Protein AF-A0A934FSQ9-F1 (afdb_monomer_lite)

pLDDT: mean 83.46, std 12.95, range [32.25, 96.56]

Secondary structure (DSSP, 8-state):
-HHHHHHHHHHHH--HHHHHHHHTT--HHHHSS-S-HHHHHHHHHHHHHHHHHSSSS-------PPPPTT-EEEEHHHHHH-SEEEEE-SS-EEEEETTTEEEEEETTTTEEETT-EEEEEEEB-S-SS---B-TTPPPEEE-GGGSEEEEEEE-SS-EEEEEEEEESSSTTSEEEEEEEEE-TT-SSEEEEEEEE---SSEEEEEEEES--SGGGEEESS-TT-EEEEETTEEEEEEEEEEE--EEEETTEEEE-GGGG--SEEEEEEEESSS-S----

Radius of gyration: 19.84 Å; chains: 1; bounding box: 52×47×48 Å

Foldseek 3Di:
DLLLLLLLLCLPFNDPVLVVLVVVQPDCVLVLQQDAPVSVVVSSVSSVVSNVNGDDDRPPPPPPPDADDVWDKDFDPRLVPDQWDWWAALFKIWIAGLVFAIFIDGPVQPGTDTLQKKKWKFFAPDAPNDGDGDPPDDIDIFTLSPFQWGMWTGDPFKTKTKTWDFGDPDPPGWGKIWMWMHGHPANWIKIKIKTAQPDARMWMKMKGWRRPDLQQKEWSSAAPFDFDDDPPTTITMGIQDGHYQWRDNDPDIDGRNVSRRRGITMIMMTRGDGYSDDDD

Sequence (280 aa):
LLLWRTQRALASRGTPTAIARFATIDAPELLAGTVQDGVARGVMVALEETLSLCSGAEERPAEELPLDDGAERFVDRELRRKKDILVASGGARVRWSRKGGVQFVDRDFDVNEEDCIRFEDRSDRGDLDGFSADPDERPRWFSPAFLRPVLLAHGPTQHRLELAGRLGRRADGYPCRITLIGRPDESFVRMVVRVHNTRDDHRLRIRFLGCRRADAIDSDGTPGFVAVSNDARHFVAATLVRACGRLRAGDATVAVPAAQCRLELRHEFRLGGRPWRDPT

Structure (mmCIF, N/CA/C/O backbone):
data_AF-A0A934FSQ9-F1
#
_entry.id   AF-A0A934FSQ9-F1
#
loop_
_atom_site.group_PDB
_atom_site.id
_atom_site.type_symbol
_atom_site.label_atom_id
_atom_site.label_alt_id
_atom_site.label_comp_id
_atom_site.label_asym_id
_atom_site.label_entity_id
_atom_site.label_seq_id
_atom_site.pdbx_PDB_ins_code
_atom_site.Cartn_x
_atom_site.Cartn_y
_atom_site.Cartn_z
_atom_site.occupancy
_atom_site.B_iso_or_equiv
_atom_site.auth_seq_id
_atom_site.auth_comp_id
_atom_site.auth_asym_id
_atom_site.auth_atom_id
_atom_site.pdbx_PDB_model_num
ATOM 1 N N . LEU A 1 1 ? 2.507 -6.482 -14.771 1.00 58.59 1 LEU A N 1
ATOM 2 C CA . LEU A 1 1 ? 1.087 -6.072 -14.603 1.00 58.59 1 LEU A CA 1
ATOM 3 C C . LEU A 1 1 ? 0.106 -7.197 -14.941 1.00 58.59 1 LEU A C 1
ATOM 5 O O . LEU A 1 1 ? -0.738 -7.502 -14.114 1.00 58.59 1 LEU A O 1
ATOM 9 N N . LEU A 1 2 ? 0.201 -7.817 -16.121 1.00 72.56 2 LEU A N 1
ATOM 10 C CA . LEU A 1 2 ? -0.712 -8.890 -16.538 1.00 72.56 2 LEU A CA 1
ATOM 11 C C . LEU A 1 2 ? -0.637 -10.142 -15.640 1.00 72.56 2 LEU A C 1
ATOM 13 O O . LEU A 1 2 ? -1.672 -10.634 -15.200 1.00 72.56 2 LEU A O 1
ATOM 17 N N . LEU A 1 3 ? 0.577 -10.584 -15.283 1.00 77.44 3 LEU A N 1
ATOM 18 C CA . LEU A 1 3 ? 0.792 -11.668 -14.312 1.00 77.44 3 LEU A CA 1
ATOM 19 C C . LEU A 1 3 ? 0.073 -11.393 -12.984 1.00 77.44 3 LEU A C 1
ATOM 21 O O . LEU A 1 3 ? -0.674 -12.231 -12.496 1.00 77.44 3 LEU A O 1
ATOM 25 N N . TRP A 1 4 ? 0.227 -10.175 -12.462 1.00 68.50 4 TRP A N 1
ATOM 26 C CA . TRP A 1 4 ? -0.456 -9.723 -11.250 1.00 68.50 4 TRP A CA 1
ATOM 27 C C . TRP A 1 4 ? -1.985 -9.792 -11.375 1.00 68.50 4 TRP A C 1
ATOM 29 O O . TRP A 1 4 ? -2.647 -10.363 -10.511 1.00 68.50 4 TRP A O 1
ATOM 39 N N . ARG A 1 5 ? -2.558 -9.265 -12.471 1.00 71.56 5 ARG A N 1
ATOM 40 C CA . ARG A 1 5 ? -4.010 -9.349 -12.722 1.00 71.56 5 ARG A CA 1
ATOM 41 C C . ARG A 1 5 ? -4.485 -10.800 -12.721 1.00 71.56 5 ARG A C 1
ATOM 43 O O . ARG A 1 5 ? -5.525 -11.101 -12.145 1.00 71.56 5 ARG A O 1
ATOM 50 N N . THR A 1 6 ? -3.706 -11.676 -13.346 1.00 79.00 6 THR A N 1
ATOM 51 C CA . THR A 1 6 ? -4.001 -13.107 -13.472 1.00 79.00 6 THR A CA 1
ATOM 52 C C . THR A 1 6 ? -3.988 -13.802 -12.118 1.00 79.00 6 THR A C 1
ATOM 54 O O . THR A 1 6 ? -4.971 -14.438 -11.755 1.00 79.00 6 THR A O 1
ATOM 57 N N . GLN A 1 7 ? -2.930 -13.614 -11.326 1.00 78.69 7 GLN A N 1
ATOM 58 C CA . GLN A 1 7 ? -2.823 -14.173 -9.976 1.00 78.69 7 GLN A CA 1
ATOM 59 C C . GLN A 1 7 ? -3.967 -13.704 -9.071 1.00 78.69 7 GLN A C 1
ATOM 61 O O . GLN A 1 7 ? -4.538 -14.505 -8.333 1.00 78.69 7 GLN A O 1
ATOM 66 N N . ARG A 1 8 ? -4.362 -12.429 -9.176 1.00 69.06 8 ARG A N 1
ATOM 67 C CA . ARG A 1 8 ? -5.514 -11.891 -8.448 1.00 69.06 8 ARG A CA 1
ATOM 68 C C . ARG A 1 8 ? -6.828 -12.549 -8.874 1.00 69.06 8 ARG A C 1
ATOM 70 O O . ARG A 1 8 ? -7.603 -12.954 -8.016 1.00 69.06 8 ARG A O 1
ATOM 77 N N . ALA A 1 9 ? -7.073 -12.672 -10.177 1.00 72.75 9 ALA A N 1
ATOM 78 C CA . ALA A 1 9 ? -8.281 -13.316 -10.687 1.00 72.75 9 ALA A CA 1
ATOM 79 C C . ALA A 1 9 ? -8.356 -14.800 -10.301 1.00 72.75 9 ALA A C 1
ATOM 81 O O . ALA A 1 9 ? -9.428 -15.285 -9.958 1.00 72.75 9 ALA A O 1
ATOM 82 N N . LEU A 1 10 ? -7.228 -15.511 -10.295 1.00 81.19 10 LEU A N 1
ATOM 83 C CA . LEU A 1 10 ? -7.171 -16.892 -9.821 1.00 81.19 10 LEU A CA 1
ATOM 84 C C . LEU A 1 10 ? -7.495 -16.996 -8.330 1.00 81.19 10 LEU A C 1
ATOM 86 O O . LEU A 1 10 ? -8.230 -17.893 -7.933 1.00 81.19 10 LEU A O 1
ATOM 90 N N . ALA A 1 11 ? -6.979 -16.072 -7.519 1.00 69.38 11 ALA A N 1
ATOM 91 C CA . ALA A 1 11 ? -7.213 -16.070 -6.081 1.00 69.38 11 ALA A CA 1
ATOM 92 C C . ALA A 1 11 ? -8.676 -15.778 -5.712 1.00 69.38 11 ALA A C 1
ATOM 94 O O . ALA A 1 11 ? -9.191 -16.400 -4.788 1.00 69.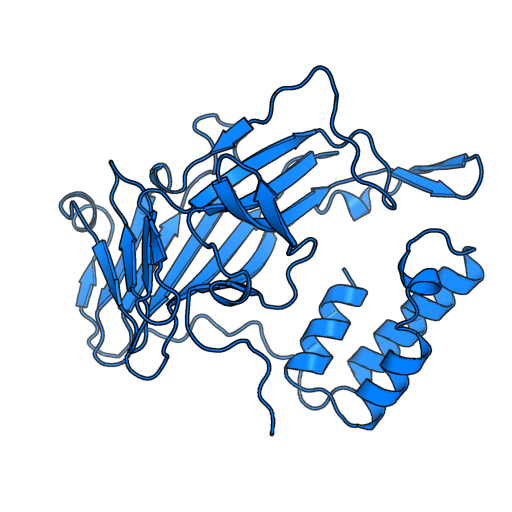38 11 ALA A O 1
ATOM 95 N N . SER A 1 12 ? -9.347 -14.850 -6.404 1.00 63.88 12 SER A N 1
ATOM 96 C CA . SER A 1 12 ? -10.729 -14.480 -6.060 1.00 63.88 12 SER A CA 1
ATOM 97 C C . SER A 1 12 ? -11.797 -15.290 -6.788 1.00 63.88 12 SER A C 1
ATOM 99 O O . SER A 1 12 ? -12.870 -15.530 -6.241 1.00 63.88 12 SER A O 1
ATOM 101 N N . ARG A 1 13 ? -11.525 -15.715 -8.024 1.00 82.12 13 ARG A N 1
ATOM 102 C CA . ARG A 1 13 ? -12.528 -16.282 -8.938 1.00 82.12 13 ARG A CA 1
ATOM 103 C C . ARG A 1 13 ? -11.971 -17.396 -9.834 1.00 82.12 13 ARG A C 1
ATOM 105 O O . ARG A 1 13 ? -12.548 -17.704 -10.884 1.00 82.12 13 ARG A O 1
ATOM 112 N N . GLY A 1 14 ? -10.848 -17.998 -9.442 1.00 83.81 14 GLY A N 1
ATOM 113 C CA . GLY A 1 14 ? -10.184 -19.060 -10.191 1.00 83.81 14 GLY A CA 1
ATOM 114 C C . GLY A 1 14 ? -11.081 -20.279 -10.381 1.00 83.81 14 GLY A C 1
ATOM 115 O O . GLY A 1 14 ? -11.636 -20.820 -9.430 1.00 83.81 14 GLY A O 1
ATOM 116 N N . THR A 1 15 ? -11.214 -20.722 -11.628 1.00 85.25 15 THR A N 1
ATOM 117 C CA . THR A 1 15 ? -11.838 -22.010 -11.954 1.00 85.25 15 THR A CA 1
ATOM 118 C C . THR A 1 15 ? -10.769 -23.101 -11.995 1.00 85.25 15 THR A C 1
ATOM 120 O O . THR A 1 15 ? -9.599 -22.789 -12.236 1.00 85.25 15 THR A O 1
ATOM 123 N N . PRO A 1 16 ? -11.132 -24.390 -11.849 1.00 88.88 16 PRO A N 1
ATOM 124 C CA . PRO A 1 16 ? -10.185 -25.489 -12.044 1.00 88.88 16 PRO A CA 1
ATOM 125 C C . PRO A 1 16 ? -9.445 -25.404 -13.388 1.00 88.88 16 PRO A C 1
ATOM 127 O O . PRO A 1 16 ? -8.243 -25.648 -13.455 1.00 88.88 16 PRO A O 1
ATOM 130 N N . THR A 1 17 ? -10.137 -24.977 -14.450 1.00 87.62 17 THR A N 1
ATOM 131 C CA . THR A 1 17 ? -9.557 -24.785 -15.786 1.00 87.62 17 THR A CA 1
ATOM 132 C C . THR A 1 17 ? -8.574 -23.615 -15.834 1.00 87.62 17 THR A C 1
ATOM 134 O O . THR A 1 17 ? -7.505 -23.752 -16.425 1.00 87.62 17 THR A O 1
ATOM 137 N N . ALA A 1 18 ? -8.886 -22.484 -15.193 1.00 87.88 18 ALA A N 1
ATOM 138 C CA . ALA A 1 18 ? -7.966 -21.351 -15.106 1.00 87.88 18 ALA A CA 1
ATOM 139 C C . ALA A 1 18 ? -6.710 -21.707 -14.298 1.00 87.88 18 ALA A C 1
ATOM 141 O O . ALA A 1 18 ? -5.600 -21.397 -14.720 1.00 87.88 18 ALA A O 1
ATOM 142 N N . ILE A 1 19 ? -6.868 -22.415 -13.176 1.00 88.94 19 ILE A N 1
ATOM 143 C CA . ILE A 1 19 ? -5.747 -22.880 -12.347 1.00 88.94 19 ILE A CA 1
ATOM 144 C C . ILE A 1 19 ? -4.858 -23.838 -13.146 1.00 88.94 19 ILE A C 1
ATOM 146 O O . ILE A 1 19 ? -3.642 -23.661 -13.178 1.00 88.94 19 ILE A O 1
ATOM 150 N N . ALA A 1 20 ? -5.455 -24.807 -13.848 1.00 88.00 20 ALA A N 1
ATOM 151 C CA . ALA A 1 20 ? -4.717 -25.726 -14.708 1.00 88.00 20 ALA A CA 1
ATOM 152 C C . ALA A 1 20 ? -3.980 -24.986 -15.835 1.00 88.00 20 ALA A C 1
ATOM 154 O O . ALA A 1 20 ? -2.825 -25.302 -16.115 1.00 88.00 20 ALA A O 1
ATOM 155 N N . ARG A 1 21 ? -4.604 -23.969 -16.448 1.00 89.25 21 ARG A N 1
ATOM 156 C CA . ARG A 1 21 ? -3.950 -23.150 -17.476 1.00 89.25 21 ARG A CA 1
ATOM 157 C C . ARG A 1 21 ? -2.771 -22.371 -16.901 1.00 89.25 21 ARG A C 1
ATOM 159 O O . ARG A 1 21 ? -1.691 -22.418 -17.485 1.00 89.25 21 ARG A O 1
ATOM 166 N N . PHE A 1 22 ? -2.940 -21.725 -15.750 1.00 89.25 22 PHE A N 1
ATOM 167 C CA . PHE A 1 22 ? -1.867 -20.984 -15.088 1.00 89.25 22 PHE A CA 1
ATOM 168 C C . PHE A 1 22 ? -0.686 -21.882 -14.718 1.00 89.25 22 PHE A C 1
ATOM 170 O O . PHE A 1 22 ? 0.459 -21.513 -14.948 1.00 89.25 22 PHE A O 1
ATOM 177 N N . ALA A 1 23 ? -0.948 -23.096 -14.231 1.00 86.06 23 ALA A N 1
ATOM 178 C CA . ALA A 1 23 ? 0.099 -24.050 -13.873 1.00 86.06 23 ALA A CA 1
ATOM 179 C C . ALA A 1 23 ? 1.023 -24.410 -15.054 1.00 86.06 23 ALA A C 1
ATOM 181 O O . ALA A 1 23 ? 2.183 -24.744 -14.839 1.00 86.06 23 ALA A O 1
ATOM 182 N N . THR A 1 24 ? 0.551 -24.297 -16.304 1.00 83.19 24 THR A N 1
ATOM 183 C CA . THR A 1 24 ? 1.396 -24.522 -17.497 1.00 83.19 24 THR A CA 1
ATOM 184 C C . THR A 1 24 ? 2.421 -23.414 -17.755 1.00 83.19 24 THR A C 1
ATOM 186 O O . THR A 1 24 ? 3.341 -23.615 -18.544 1.00 83.19 24 THR A O 1
ATOM 189 N N . ILE A 1 25 ? 2.265 -22.255 -17.110 1.00 82.12 25 ILE A N 1
ATOM 190 C CA . ILE A 1 25 ? 3.122 -21.073 -17.279 1.00 82.12 25 ILE A CA 1
ATOM 191 C C . ILE A 1 25 ? 3.735 -20.566 -15.969 1.00 82.12 25 ILE A C 1
ATOM 193 O O . ILE A 1 25 ? 4.611 -19.705 -16.011 1.00 82.12 25 ILE A O 1
ATOM 197 N N . ASP A 1 26 ? 3.321 -21.107 -14.820 1.00 71.06 26 ASP A N 1
ATOM 198 C CA . ASP A 1 26 ? 3.860 -20.810 -13.485 1.00 71.06 26 ASP A CA 1
ATOM 199 C C . ASP A 1 26 ? 5.191 -21.540 -13.232 1.00 71.06 26 ASP A C 1
ATOM 201 O O . ASP A 1 26 ? 5.399 -22.210 -12.222 1.00 71.06 26 ASP A O 1
ATOM 205 N N . ALA A 1 27 ? 6.098 -21.451 -14.205 1.00 72.56 27 ALA A N 1
ATOM 206 C CA . ALA A 1 27 ? 7.465 -21.926 -14.088 1.00 72.56 27 ALA A CA 1
ATOM 207 C C . ALA A 1 27 ? 8.375 -20.727 -13.773 1.00 72.56 27 ALA A C 1
ATOM 209 O O . ALA A 1 27 ? 8.314 -19.725 -14.495 1.00 72.56 27 ALA A O 1
ATOM 210 N N . PRO A 1 28 ? 9.258 -20.814 -12.758 1.00 64.69 28 PRO A N 1
ATOM 211 C CA . PRO A 1 28 ? 10.143 -19.712 -12.377 1.00 64.69 28 PRO A CA 1
ATOM 212 C C . PRO A 1 28 ? 10.933 -19.128 -13.554 1.00 64.69 28 PRO A C 1
ATOM 214 O O . PRO A 1 28 ? 11.097 -17.918 -13.643 1.00 64.69 28 PRO A O 1
ATOM 217 N N . GLU A 1 29 ? 11.358 -19.978 -14.490 1.00 67.75 29 GLU A N 1
ATOM 218 C CA . GLU A 1 29 ? 12.136 -19.598 -15.673 1.00 67.75 29 GLU A CA 1
ATOM 219 C C . GLU A 1 29 ? 11.332 -18.767 -16.684 1.00 67.75 29 GLU A C 1
ATOM 221 O O . GLU A 1 29 ? 11.865 -17.841 -17.288 1.00 67.75 29 GLU A O 1
ATOM 226 N N . LEU A 1 30 ? 10.034 -19.051 -16.838 1.00 63.97 30 LEU A N 1
ATOM 227 C CA . LEU A 1 30 ? 9.155 -18.341 -17.774 1.00 63.97 30 LEU A CA 1
ATOM 228 C C . LEU A 1 30 ? 8.715 -16.975 -17.241 1.00 63.97 30 LEU A C 1
ATOM 230 O O . LEU A 1 30 ? 8.430 -16.059 -18.014 1.00 63.97 30 LEU A O 1
ATOM 234 N N . LEU A 1 31 ? 8.676 -16.834 -15.917 1.00 65.88 31 LEU A N 1
ATOM 235 C CA . LEU A 1 31 ? 8.264 -15.615 -15.227 1.00 65.88 31 LEU A CA 1
ATOM 236 C C . LEU A 1 31 ? 9.448 -14.719 -14.821 1.00 65.88 31 LEU A C 1
ATOM 238 O O . LEU A 1 31 ? 9.225 -13.615 -14.326 1.00 65.88 31 LEU A O 1
ATOM 242 N N . ALA A 1 32 ? 10.691 -15.158 -15.057 1.00 61.41 32 ALA A N 1
ATOM 243 C CA . ALA A 1 32 ? 11.919 -14.447 -14.689 1.00 61.41 32 ALA A CA 1
ATOM 244 C C . ALA A 1 32 ? 12.275 -13.248 -15.595 1.00 61.41 32 ALA A C 1
ATOM 246 O O . ALA A 1 32 ? 13.279 -12.588 -15.347 1.00 61.41 32 ALA A O 1
ATOM 247 N N . GLY A 1 33 ? 11.489 -12.956 -16.638 1.00 56.72 33 GLY A N 1
ATOM 248 C CA . GLY A 1 33 ? 11.723 -11.821 -17.550 1.00 56.72 33 GLY A CA 1
ATOM 249 C C . GLY A 1 33 ? 12.834 -12.037 -18.588 1.00 56.72 33 GLY A C 1
ATOM 250 O O . GLY A 1 33 ? 12.860 -11.360 -19.606 1.00 56.72 33 GLY A O 1
ATOM 251 N N . THR A 1 34 ? 13.674 -13.058 -18.414 1.00 59.53 34 THR A N 1
ATOM 252 C CA . THR A 1 34 ? 14.841 -13.361 -19.262 1.00 59.53 34 THR A CA 1
ATOM 253 C C . THR A 1 34 ? 14.542 -14.249 -20.477 1.00 59.53 34 THR A C 1
ATOM 255 O O . THR A 1 34 ? 15.457 -14.760 -21.127 1.00 59.53 34 THR A O 1
ATOM 258 N N . VAL A 1 35 ? 13.266 -14.466 -20.797 1.00 64.94 35 VAL A N 1
ATOM 259 C CA . VAL A 1 35 ? 12.847 -15.339 -21.899 1.00 64.94 35 VAL A CA 1
ATOM 260 C C . VAL A 1 35 ? 12.940 -14.645 -23.261 1.00 64.94 35 VAL A C 1
ATOM 262 O O . VAL A 1 35 ? 12.774 -13.433 -23.381 1.00 64.94 35 VAL A O 1
ATOM 265 N N . GLN A 1 36 ? 13.171 -15.425 -24.320 1.00 70.88 36 GLN A N 1
ATOM 266 C CA . GLN A 1 36 ? 13.148 -14.917 -25.697 1.00 70.88 36 GLN A CA 1
ATOM 267 C C . GLN A 1 36 ? 11.778 -14.298 -26.042 1.00 70.88 36 GLN A C 1
ATOM 269 O O . GLN A 1 36 ? 10.748 -14.777 -25.571 1.00 70.88 36 GLN A O 1
ATOM 274 N N . ASP A 1 37 ? 11.743 -13.284 -26.918 1.00 62.88 37 ASP A N 1
ATOM 275 C CA . ASP A 1 37 ? 10.521 -12.517 -27.252 1.00 62.88 37 ASP A CA 1
ATOM 276 C C . ASP A 1 37 ? 9.326 -13.406 -27.657 1.00 62.88 37 ASP A C 1
ATOM 278 O O . ASP A 1 37 ? 8.200 -13.199 -27.206 1.00 62.88 37 ASP A O 1
ATOM 282 N N . GLY A 1 38 ? 9.566 -14.464 -28.441 1.00 64.62 38 GLY A N 1
ATOM 283 C CA . GLY A 1 38 ? 8.515 -15.416 -28.824 1.00 64.62 38 GLY A CA 1
ATOM 284 C C . GLY A 1 38 ? 7.894 -16.153 -27.630 1.00 64.62 38 GLY A C 1
ATOM 285 O O . GLY A 1 38 ? 6.680 -16.353 -27.583 1.00 64.62 38 GLY A O 1
ATOM 286 N N . VAL A 1 39 ? 8.710 -16.492 -26.631 1.00 74.94 39 VAL A N 1
ATOM 287 C CA . VAL A 1 39 ? 8.268 -17.122 -25.380 1.00 74.94 39 VAL A CA 1
ATOM 288 C C . VAL A 1 39 ? 7.528 -16.106 -24.509 1.00 74.94 39 VAL A C 1
ATOM 290 O O . VAL A 1 39 ? 6.460 -16.426 -23.995 1.00 74.94 39 VAL A O 1
ATOM 293 N N . ALA A 1 40 ? 8.016 -14.864 -24.414 1.00 69.00 40 ALA A N 1
ATOM 294 C CA . ALA A 1 40 ? 7.351 -13.791 -23.670 1.00 69.00 40 ALA A CA 1
ATOM 295 C C . ALA A 1 40 ? 5.928 -13.521 -24.189 1.00 69.00 40 ALA A C 1
ATOM 297 O O . ALA A 1 40 ? 4.986 -13.421 -23.401 1.00 69.00 40 ALA A O 1
ATOM 298 N N . ARG A 1 41 ? 5.743 -13.472 -25.516 1.00 71.56 41 ARG A N 1
ATOM 299 C CA . ARG A 1 41 ? 4.412 -13.337 -26.134 1.00 71.56 41 ARG A CA 1
ATOM 300 C C . ARG A 1 41 ? 3.517 -14.533 -25.827 1.00 71.56 41 ARG A C 1
ATOM 302 O O . ARG A 1 41 ? 2.353 -14.337 -25.494 1.00 71.56 41 ARG A O 1
ATOM 309 N N . GLY A 1 42 ? 4.058 -15.751 -25.888 1.00 77.62 42 GLY A N 1
ATOM 310 C CA . GLY A 1 42 ? 3.330 -16.965 -25.511 1.00 77.62 42 GLY A CA 1
ATOM 311 C C . GLY A 1 42 ? 2.861 -16.942 -24.053 1.00 77.62 42 GLY A C 1
ATOM 312 O O . GLY A 1 42 ? 1.708 -17.267 -23.773 1.00 77.62 42 GLY A O 1
ATOM 313 N N . VAL A 1 43 ? 3.714 -16.477 -23.136 1.00 83.44 43 VAL A N 1
ATOM 314 C CA . VAL A 1 43 ? 3.367 -16.284 -21.720 1.00 83.44 43 VAL A CA 1
ATOM 315 C C . VAL A 1 43 ? 2.284 -15.216 -21.565 1.00 83.44 43 VAL A C 1
ATOM 317 O O . VAL A 1 43 ? 1.326 -15.433 -20.831 1.00 83.44 43 VAL A O 1
ATOM 320 N N . MET A 1 44 ? 2.376 -14.086 -22.274 1.00 81.06 44 MET A N 1
ATOM 321 C CA . MET A 1 44 ? 1.336 -13.051 -22.235 1.00 81.06 44 MET A CA 1
ATOM 322 C C . MET A 1 44 ? -0.025 -13.577 -22.697 1.00 81.06 44 MET A C 1
ATOM 324 O O . MET A 1 44 ? -1.010 -13.394 -21.986 1.00 81.06 44 MET A O 1
ATOM 328 N N . VAL A 1 45 ? -0.076 -14.281 -23.830 1.00 80.75 45 VAL A N 1
ATOM 329 C CA . VAL A 1 45 ? -1.316 -14.891 -24.337 1.00 80.75 45 VAL A CA 1
ATOM 330 C C . VAL A 1 45 ? -1.880 -15.882 -23.322 1.00 80.75 45 VAL A C 1
ATOM 332 O O . VAL A 1 45 ? -3.060 -15.830 -22.993 1.00 80.75 45 VAL A O 1
ATOM 335 N N . ALA A 1 46 ? -1.037 -16.739 -22.748 1.00 84.12 46 ALA A N 1
ATOM 336 C CA . ALA A 1 46 ? -1.473 -17.708 -21.751 1.00 84.12 46 ALA A CA 1
ATOM 337 C C . ALA A 1 46 ? -1.987 -17.051 -20.453 1.00 84.12 46 ALA A C 1
ATOM 339 O O . ALA A 1 46 ? -2.921 -17.564 -19.833 1.00 84.12 46 ALA A O 1
ATOM 340 N N . LEU A 1 47 ? -1.425 -15.910 -20.042 1.00 87.62 47 LEU A N 1
ATOM 341 C CA . LEU A 1 47 ? -1.933 -15.120 -18.916 1.00 87.62 47 LEU A CA 1
ATOM 342 C C . LEU A 1 47 ? -3.297 -14.484 -19.234 1.00 87.62 47 LEU A C 1
ATOM 344 O O . LEU A 1 47 ? -4.194 -14.515 -18.394 1.00 87.62 47 LEU A O 1
ATOM 348 N N . GLU A 1 48 ? -3.484 -13.950 -20.443 1.00 86.56 48 GLU A N 1
ATOM 349 C CA . GLU A 1 48 ? -4.778 -13.421 -20.906 1.00 86.56 48 GLU A CA 1
ATOM 350 C C . GLU A 1 48 ? -5.849 -14.517 -21.000 1.00 86.56 48 GLU A C 1
ATOM 352 O O . GLU A 1 48 ? -6.976 -14.322 -20.545 1.00 86.56 48 GLU A O 1
ATOM 357 N N . GLU A 1 49 ? -5.492 -15.696 -21.509 1.00 85.50 49 GLU A N 1
ATOM 358 C CA . GLU A 1 49 ? -6.361 -16.877 -21.519 1.00 85.50 49 GLU A CA 1
ATOM 359 C C . GLU A 1 49 ? -6.709 -17.334 -20.101 1.00 85.50 49 GLU A C 1
ATOM 361 O O . GLU A 1 49 ? -7.861 -17.615 -19.789 1.00 85.50 49 GLU A O 1
ATOM 366 N N . THR A 1 50 ? -5.731 -17.375 -19.198 1.00 89.56 50 THR A N 1
ATOM 367 C CA . THR A 1 50 ? -5.983 -17.716 -17.793 1.00 89.56 50 THR A CA 1
ATOM 368 C C . THR A 1 50 ? -6.989 -16.744 -17.167 1.00 89.56 50 THR A C 1
ATOM 370 O O . THR A 1 50 ? -7.914 -17.158 -16.466 1.00 89.56 50 THR A O 1
ATOM 373 N N . LEU A 1 51 ? -6.839 -15.447 -17.445 1.00 86.75 51 LEU A N 1
ATOM 374 C CA . LEU A 1 51 ? -7.746 -14.398 -16.983 1.00 86.75 51 LEU A CA 1
ATOM 375 C C . LEU A 1 51 ? -9.172 -14.552 -17.516 1.00 86.75 51 LEU A C 1
ATOM 377 O O . LEU A 1 51 ? -10.121 -14.296 -16.765 1.00 86.75 51 LEU A O 1
ATOM 381 N N . SER A 1 52 ? -9.321 -14.948 -18.782 1.00 85.06 52 SER A N 1
ATOM 382 C CA . SER A 1 52 ? -10.625 -15.157 -19.418 1.00 85.06 52 SER A CA 1
ATOM 383 C C . SER A 1 52 ? -11.327 -16.425 -18.922 1.00 85.06 52 SER A C 1
ATOM 385 O O . SER A 1 52 ? -12.553 -16.458 -18.867 1.00 85.06 52 SER A O 1
ATOM 387 N N . LEU A 1 53 ? -10.564 -17.437 -18.497 1.00 88.75 53 LEU A N 1
ATOM 388 C CA . LEU A 1 53 ? -11.073 -18.689 -17.926 1.00 88.75 53 LEU A CA 1
ATOM 389 C C . LEU A 1 53 ? -11.516 -18.572 -16.460 1.00 88.75 53 LEU A C 1
ATOM 391 O O . LEU A 1 53 ? -12.183 -19.470 -15.937 1.00 88.75 53 LEU A O 1
ATOM 395 N N . CYS A 1 54 ? -11.128 -17.504 -15.764 1.00 87.06 54 CYS A N 1
ATOM 396 C CA . CYS A 1 54 ? -11.590 -17.242 -14.405 1.00 87.06 54 CYS A CA 1
ATOM 397 C C . CYS A 1 54 ? -13.101 -16.926 -14.404 1.00 87.06 54 CYS A C 1
ATOM 399 O O . CYS A 1 54 ? -13.600 -16.237 -15.293 1.00 87.06 54 CYS A O 1
ATOM 401 N N . SER A 1 55 ? -13.835 -17.406 -13.397 1.00 75.44 55 SER A N 1
ATOM 402 C CA . SER A 1 55 ? -15.298 -17.281 -13.322 1.00 75.44 55 SER A CA 1
ATOM 403 C C . SER A 1 55 ? -15.750 -15.849 -13.019 1.00 75.44 55 SER A C 1
ATOM 405 O O . SER A 1 55 ? -14.987 -15.055 -12.474 1.00 75.44 55 SER A O 1
ATOM 407 N N . GLY A 1 56 ? -16.993 -15.512 -13.371 1.00 61.75 56 GLY A N 1
ATOM 408 C CA . GLY A 1 56 ? -17.623 -14.238 -13.013 1.00 61.75 56 GLY A CA 1
ATOM 409 C C . GLY A 1 56 ? -17.170 -13.026 -13.836 1.00 61.75 56 GLY A C 1
ATOM 410 O O . GLY A 1 56 ? -16.130 -13.029 -14.494 1.00 61.75 56 GLY A O 1
ATOM 411 N N . ALA A 1 57 ? -17.989 -11.970 -13.795 1.00 50.94 57 ALA A N 1
ATOM 412 C CA . ALA A 1 57 ? -17.593 -10.650 -14.275 1.00 50.94 57 ALA A CA 1
ATOM 413 C C . ALA A 1 57 ? -16.319 -10.194 -13.548 1.00 50.94 57 ALA A C 1
ATOM 415 O O . ALA A 1 57 ? -16.124 -10.533 -12.380 1.00 50.94 57 ALA A O 1
ATOM 416 N N . GLU A 1 58 ? -15.468 -9.437 -14.249 1.00 49.56 58 GLU A N 1
ATOM 417 C CA . GLU A 1 58 ? -14.293 -8.780 -13.677 1.00 49.56 58 GLU A CA 1
ATOM 418 C C . GLU A 1 58 ? -14.687 -8.183 -12.323 1.00 49.56 58 GLU A C 1
ATOM 420 O O . GLU A 1 58 ? -15.622 -7.383 -12.248 1.00 49.56 58 GLU A O 1
ATOM 425 N N . GLU A 1 59 ? -14.055 -8.660 -11.247 1.00 44.84 59 GLU A N 1
ATOM 426 C CA . GLU A 1 59 ? -14.347 -8.200 -9.898 1.00 44.84 59 GLU A CA 1
ATOM 427 C C . GLU A 1 59 ? -14.067 -6.699 -9.901 1.00 44.84 59 GLU A C 1
ATOM 429 O O . GLU A 1 59 ? -12.904 -6.274 -9.893 1.00 44.84 59 GLU A O 1
ATOM 434 N N . ARG A 1 60 ? -15.131 -5.888 -10.018 1.00 41.62 60 ARG A N 1
ATOM 435 C CA . ARG A 1 60 ? -15.018 -4.437 -9.914 1.00 41.62 60 ARG A CA 1
ATOM 436 C C . ARG A 1 60 ? -14.199 -4.205 -8.653 1.00 41.62 60 ARG A C 1
ATOM 438 O O . ARG A 1 60 ? -14.549 -4.789 -7.625 1.00 41.62 60 ARG A O 1
ATOM 445 N N . PRO A 1 61 ? -13.080 -3.461 -8.729 1.00 45.69 61 PRO A N 1
ATOM 446 C CA . PRO A 1 61 ? -12.223 -3.250 -7.571 1.00 45.69 61 PRO A CA 1
ATOM 447 C C . PRO A 1 61 ? -13.135 -2.826 -6.439 1.00 45.69 61 PRO A C 1
ATOM 449 O O . PRO A 1 61 ? -13.796 -1.813 -6.647 1.00 45.69 61 PRO A O 1
ATOM 452 N N . ALA A 1 62 ? -13.216 -3.641 -5.369 1.00 46.50 62 ALA A N 1
ATOM 453 C CA . ALA A 1 62 ? -14.262 -3.564 -4.351 1.00 46.50 62 ALA A CA 1
ATOM 454 C C . ALA A 1 62 ? -14.669 -2.107 -4.185 1.00 46.50 62 ALA A C 1
ATOM 456 O O . ALA A 1 62 ? -13.867 -1.307 -3.681 1.00 46.50 62 ALA A O 1
ATOM 457 N N . GLU A 1 63 ? -15.816 -1.753 -4.779 1.00 48.47 63 GLU A N 1
ATOM 458 C CA . GLU A 1 63 ? -16.327 -0.393 -4.713 1.00 48.47 63 GLU A CA 1
ATOM 459 C C . GLU A 1 63 ? -16.315 -0.073 -3.230 1.00 48.47 63 GLU A C 1
ATOM 461 O O . GLU A 1 63 ? -16.769 -0.900 -2.438 1.00 48.47 63 GLU A O 1
ATOM 466 N N . GLU A 1 64 ? -15.642 1.019 -2.856 1.00 58.53 64 GLU A N 1
ATOM 467 C CA . GLU A 1 64 ? -15.479 1.411 -1.461 1.00 58.53 64 GLU A CA 1
ATOM 468 C C . GLU A 1 64 ? -16.850 1.327 -0.805 1.00 58.53 64 GLU A C 1
ATOM 470 O O . GLU A 1 64 ? -17.702 2.169 -1.089 1.00 58.53 64 GLU A O 1
ATOM 475 N N . LEU A 1 65 ? -17.065 0.257 -0.024 1.00 61.12 65 LEU A N 1
ATOM 476 C CA . LEU A 1 65 ? -18.413 -0.135 0.363 1.00 61.12 65 LEU A CA 1
ATOM 477 C C . LEU A 1 65 ? -19.072 1.073 1.027 1.00 61.12 65 LEU A C 1
ATOM 479 O O . LEU A 1 65 ? -18.394 1.784 1.789 1.00 61.12 65 LEU A O 1
ATOM 483 N N . PRO A 1 66 ? -20.336 1.363 0.674 1.00 67.06 66 PRO A N 1
ATOM 484 C CA . PRO A 1 66 ? -21.012 2.531 1.195 1.00 67.06 66 PRO A CA 1
ATOM 485 C C . PRO A 1 66 ? -20.919 2.519 2.719 1.00 67.06 66 PRO A C 1
ATOM 487 O O . PRO A 1 66 ? -20.945 1.468 3.364 1.00 67.06 66 PRO A O 1
ATOM 490 N N . LEU A 1 67 ? -20.714 3.707 3.280 1.00 78.00 67 LEU A N 1
ATOM 491 C CA . LEU A 1 67 ? -20.755 3.879 4.724 1.00 78.00 67 LEU A CA 1
ATOM 492 C C . LEU A 1 67 ? -22.133 3.484 5.239 1.00 78.00 67 LEU A C 1
ATOM 494 O O . LEU A 1 67 ? -23.126 3.732 4.560 1.00 78.00 67 LEU A O 1
ATOM 498 N N . ASP A 1 68 ? -22.173 2.967 6.460 1.00 79.62 68 ASP A N 1
ATOM 499 C CA . ASP A 1 68 ? -23.419 2.583 7.109 1.00 79.62 68 ASP A CA 1
ATOM 500 C C . ASP A 1 68 ? -24.360 3.788 7.161 1.00 79.62 68 ASP A C 1
ATOM 502 O O . ASP A 1 68 ? -23.942 4.921 7.457 1.00 79.62 68 ASP A O 1
ATOM 506 N N . ASP A 1 69 ? -25.636 3.539 6.889 1.00 72.81 69 ASP A N 1
ATOM 507 C CA . ASP A 1 69 ? -26.671 4.535 7.111 1.00 72.81 69 ASP A CA 1
ATOM 508 C C . ASP A 1 69 ? -26.694 4.887 8.605 1.00 72.81 69 ASP A C 1
ATOM 510 O O . ASP A 1 69 ? -26.803 4.022 9.473 1.00 72.81 69 ASP A O 1
ATOM 514 N N . GLY A 1 70 ? -26.513 6.173 8.911 1.00 77.69 70 GLY A N 1
ATOM 515 C CA . GLY A 1 70 ? -26.397 6.661 10.287 1.00 77.69 70 GLY A CA 1
ATOM 516 C C . GLY A 1 70 ? -25.001 6.561 10.916 1.00 77.69 70 GLY A C 1
ATOM 517 O O . GLY A 1 70 ? -24.870 6.890 12.094 1.00 77.69 70 GLY A O 1
ATOM 518 N N . ALA A 1 71 ? -23.955 6.170 10.173 1.00 87.06 71 ALA A N 1
ATOM 519 C CA . ALA A 1 71 ? -22.581 6.253 10.676 1.00 87.06 71 ALA A CA 1
ATOM 520 C C . ALA A 1 71 ? -22.249 7.684 11.130 1.00 87.06 71 ALA A C 1
ATOM 522 O O . ALA A 1 71 ? -22.498 8.651 10.402 1.00 87.06 71 ALA A O 1
ATOM 523 N N . GLU A 1 72 ? -21.628 7.819 12.300 1.00 91.44 72 GLU A N 1
ATOM 524 C CA . GLU A 1 72 ? -21.111 9.101 12.766 1.00 91.44 72 GLU A CA 1
ATOM 525 C C . GLU A 1 72 ? -19.915 9.490 11.889 1.00 91.44 72 GLU A C 1
ATOM 527 O O . GLU A 1 72 ? -18.937 8.745 11.785 1.00 91.44 72 GLU A O 1
ATOM 532 N N . ARG A 1 73 ? -20.000 10.647 11.224 1.00 91.94 73 ARG A N 1
ATOM 533 C CA . ARG A 1 73 ? -18.991 11.118 10.267 1.00 91.94 73 ARG A CA 1
ATOM 534 C C . ARG A 1 73 ? -18.316 12.371 10.790 1.00 91.94 73 ARG A C 1
ATOM 536 O O . ARG A 1 73 ? -18.985 13.332 11.145 1.00 91.94 73 ARG A O 1
ATOM 543 N N . PHE A 1 74 ? -16.992 12.372 10.739 1.00 91.81 74 PHE A N 1
ATOM 544 C CA . PHE A 1 74 ? -16.165 13.535 11.021 1.00 91.81 74 PHE A CA 1
ATOM 545 C C . PHE A 1 74 ? -15.350 13.891 9.784 1.00 91.81 74 PHE A C 1
ATOM 547 O O . PHE A 1 74 ? -14.690 13.026 9.198 1.00 91.81 74 PHE A O 1
ATOM 554 N N . VAL A 1 75 ? -15.341 15.174 9.426 1.00 91.06 75 VAL A N 1
ATOM 555 C CA . VAL A 1 75 ? -14.592 15.702 8.275 1.00 91.06 75 VAL A CA 1
ATOM 556 C C . VAL A 1 75 ? -13.778 16.941 8.653 1.00 91.06 75 VAL A C 1
ATOM 558 O O . VAL A 1 75 ? -14.027 17.612 9.658 1.00 91.06 75 VAL A O 1
ATOM 561 N N . ASP A 1 76 ? -12.751 17.239 7.858 1.00 80.19 76 ASP A N 1
ATOM 562 C CA . ASP A 1 76 ? -11.968 18.479 7.903 1.00 80.19 76 ASP A CA 1
ATOM 563 C C . ASP A 1 76 ? -11.576 18.980 9.310 1.00 80.19 76 ASP A C 1
ATOM 565 O O . ASP A 1 76 ? -10.652 18.468 9.952 1.00 80.19 76 ASP A O 1
ATOM 569 N N . ARG A 1 77 ? -12.218 20.059 9.784 1.00 81.25 77 ARG A N 1
ATOM 570 C CA . ARG A 1 77 ? -11.857 20.761 11.025 1.00 81.25 77 ARG A CA 1
ATOM 571 C C . ARG A 1 77 ? -12.126 19.911 12.262 1.00 81.25 77 ARG A C 1
ATOM 573 O O . ARG A 1 77 ? -11.389 20.047 13.239 1.00 81.25 77 ARG A O 1
ATOM 580 N N . GLU A 1 78 ? -13.116 19.029 12.219 1.00 83.62 78 GLU A N 1
ATOM 581 C CA . GLU A 1 78 ? -13.466 18.145 13.333 1.00 83.62 78 GLU A CA 1
ATOM 582 C C . GLU A 1 78 ? -12.376 17.100 13.553 1.00 83.62 78 GLU A C 1
ATOM 584 O O . GLU A 1 78 ? -11.896 16.909 14.674 1.00 83.62 78 GLU A O 1
ATOM 589 N N . LEU A 1 79 ? -11.870 16.529 12.456 1.00 86.31 79 LEU A N 1
ATOM 590 C CA . LEU A 1 79 ? -10.726 15.620 12.472 1.00 86.31 79 LEU A CA 1
ATOM 591 C C . LEU A 1 79 ? -9.474 16.296 13.013 1.00 86.31 79 LEU A C 1
ATOM 593 O O . LEU A 1 79 ? -8.625 15.637 13.613 1.00 86.31 79 LEU A O 1
ATOM 597 N N . ARG A 1 80 ? -9.344 17.626 12.871 1.00 78.00 80 ARG A N 1
ATOM 598 C CA . ARG A 1 80 ? -8.166 18.314 13.403 1.00 78.00 80 ARG A CA 1
ATOM 599 C C . ARG A 1 80 ? -8.051 18.270 14.916 1.00 78.00 80 ARG A C 1
ATOM 601 O O . ARG A 1 80 ? -6.922 18.352 15.401 1.00 78.00 80 ARG A O 1
ATOM 608 N N . ARG A 1 81 ? -9.165 18.130 15.628 1.00 83.00 81 ARG A N 1
ATOM 609 C CA . ARG A 1 81 ? -9.198 18.079 17.093 1.00 83.00 81 ARG A CA 1
ATOM 610 C C . ARG A 1 81 ? -8.938 16.674 17.638 1.00 83.00 81 ARG A C 1
ATOM 612 O O . ARG A 1 81 ? -8.522 16.550 18.787 1.00 83.00 81 ARG A O 1
ATOM 619 N N . LYS A 1 82 ? -9.127 15.630 16.824 1.00 85.38 82 LYS A N 1
ATOM 620 C CA . LYS A 1 82 ? -8.841 14.246 17.216 1.00 85.38 82 LYS A CA 1
ATOM 621 C C . LYS A 1 82 ? -7.327 14.018 17.213 1.00 85.38 82 LYS A C 1
ATOM 623 O O . LYS A 1 82 ? -6.662 14.184 16.190 1.00 85.38 82 LYS A O 1
ATOM 628 N N . LYS A 1 83 ? -6.776 13.710 18.391 1.00 82.69 83 LYS A N 1
ATOM 629 C CA . LYS A 1 83 ? -5.338 13.442 18.577 1.00 82.69 83 LYS A CA 1
ATOM 630 C C . LYS A 1 83 ? -4.973 12.042 18.090 1.00 82.69 83 LYS A C 1
ATOM 632 O O . LYS A 1 83 ? -4.024 11.906 17.321 1.00 82.69 83 LYS A O 1
ATOM 637 N N . ASP A 1 84 ? -5.800 11.080 18.486 1.00 88.62 84 ASP A N 1
ATOM 638 C CA . ASP A 1 84 ? -5.661 9.664 18.185 1.00 88.62 84 ASP A CA 1
ATOM 639 C C . ASP A 1 84 ? -6.968 9.161 17.570 1.00 88.62 84 ASP A C 1
ATOM 641 O O . ASP A 1 84 ? -8.056 9.455 18.072 1.00 88.62 84 ASP A O 1
ATOM 645 N N . ILE A 1 85 ? -6.858 8.430 16.466 1.00 93.31 85 ILE A N 1
ATOM 646 C CA . ILE A 1 85 ? -7.984 7.832 15.751 1.00 93.31 85 ILE A CA 1
ATOM 647 C C . ILE A 1 85 ? -7.772 6.324 15.730 1.00 93.31 85 ILE A C 1
ATOM 649 O O . ILE A 1 85 ? -6.745 5.855 15.245 1.00 93.31 85 ILE A O 1
ATOM 653 N N . LEU A 1 86 ? -8.737 5.575 16.257 1.00 94.88 86 LEU A N 1
ATOM 654 C CA . LEU A 1 86 ? -8.704 4.117 16.307 1.00 94.88 86 LEU A CA 1
ATOM 655 C C . LEU A 1 86 ? -9.600 3.531 15.213 1.00 94.88 86 LEU A C 1
ATOM 657 O O . LEU A 1 86 ? -10.793 3.816 15.167 1.00 94.88 86 LEU A O 1
ATOM 661 N N . VAL A 1 87 ? -9.030 2.658 14.391 1.00 96.00 87 VAL A N 1
ATOM 662 C CA . VAL A 1 87 ? -9.744 1.775 13.468 1.00 96.00 87 VAL A CA 1
ATOM 663 C C . VAL A 1 87 ? -9.602 0.357 14.008 1.00 96.00 87 VAL A C 1
ATOM 665 O O . VAL A 1 87 ? -8.490 -0.159 14.120 1.00 96.00 87 VAL A O 1
ATOM 668 N N . ALA A 1 88 ? -10.718 -0.251 14.401 1.00 94.31 88 ALA A N 1
ATOM 669 C CA . ALA A 1 88 ? -10.734 -1.558 15.045 1.00 94.31 88 ALA A CA 1
ATOM 670 C C . ALA A 1 88 ? -11.491 -2.568 14.186 1.00 94.31 88 ALA A C 1
ATOM 672 O O . ALA A 1 88 ? -12.540 -2.245 13.633 1.00 94.31 88 ALA A O 1
ATOM 673 N N . SER A 1 89 ? -10.945 -3.775 14.101 1.00 94.00 89 SER A N 1
ATOM 674 C CA . SER A 1 89 ? -11.642 -4.961 13.611 1.00 94.00 89 SER A CA 1
ATOM 675 C C . SER A 1 89 ? -12.042 -5.862 14.791 1.00 94.00 89 SER A C 1
ATOM 677 O O . SER A 1 89 ? -11.801 -5.504 15.951 1.00 94.00 89 SER A O 1
ATOM 679 N N . GLY A 1 90 ? -12.616 -7.033 14.516 1.00 91.75 90 GLY A N 1
ATOM 680 C CA . GLY A 1 90 ? -12.861 -8.082 15.508 1.00 91.75 90 GLY A CA 1
ATOM 681 C C . GLY A 1 90 ? -11.585 -8.625 16.170 1.00 91.75 90 GLY A C 1
ATOM 682 O O . GLY A 1 90 ? -11.659 -9.162 17.274 1.00 91.75 90 GLY A O 1
ATOM 683 N N . GLY A 1 91 ? -10.413 -8.434 15.550 1.00 92.88 91 GLY A N 1
ATOM 684 C CA . GLY A 1 91 ? -9.106 -8.835 16.086 1.00 92.88 91 GLY A CA 1
ATOM 685 C C . GLY A 1 91 ? -8.103 -7.681 16.101 1.00 92.88 91 GLY A C 1
ATOM 686 O O . GLY A 1 91 ? -7.933 -6.985 17.111 1.00 92.88 91 GLY A O 1
ATOM 687 N N . ALA A 1 92 ? -7.445 -7.468 14.964 1.00 95.12 92 ALA A N 1
ATOM 688 C CA . ALA A 1 92 ? -6.450 -6.430 14.744 1.00 95.12 92 ALA A CA 1
ATOM 689 C C . ALA A 1 92 ? -6.983 -5.005 14.949 1.00 95.12 92 ALA A C 1
ATOM 691 O O . ALA A 1 92 ? -8.160 -4.690 14.721 1.00 95.12 92 ALA A O 1
ATOM 692 N N . ARG A 1 93 ? -6.083 -4.096 15.331 1.00 96.25 93 ARG A N 1
ATOM 693 C CA . ARG A 1 93 ? -6.384 -2.677 15.541 1.00 96.25 93 ARG A CA 1
ATOM 694 C C . ARG A 1 93 ? -5.284 -1.797 14.981 1.00 96.25 93 ARG A C 1
ATOM 696 O O . ARG A 1 93 ? -4.097 -2.072 15.148 1.00 96.25 93 ARG A O 1
ATOM 703 N N . VAL A 1 94 ? -5.690 -0.682 14.391 1.00 96.56 94 VAL A N 1
ATOM 704 C CA . VAL A 1 94 ? -4.784 0.361 13.920 1.00 96.56 94 VAL A CA 1
ATOM 705 C C . VAL A 1 94 ? -5.133 1.677 14.597 1.00 96.56 94 VAL A C 1
ATOM 707 O O . VAL A 1 94 ? -6.274 2.134 14.542 1.00 96.56 94 VAL A O 1
ATOM 710 N N . ARG A 1 95 ? -4.144 2.320 15.218 1.00 95.44 95 ARG A N 1
ATOM 711 C CA . ARG A 1 95 ? -4.270 3.680 15.750 1.00 95.44 95 ARG A CA 1
ATOM 712 C C . ARG A 1 95 ? -3.452 4.629 14.888 1.00 95.44 95 ARG A C 1
ATOM 714 O O . ARG A 1 95 ? -2.250 4.452 14.745 1.00 95.44 95 ARG A O 1
ATOM 721 N N . TRP A 1 96 ? -4.084 5.661 14.346 1.00 94.38 96 TRP A N 1
ATOM 722 C CA . TRP A 1 96 ? -3.392 6.754 13.674 1.00 94.38 96 TRP A CA 1
ATOM 723 C C . TRP A 1 96 ? -3.304 7.971 14.593 1.00 94.38 96 TRP A C 1
ATOM 725 O O . TRP A 1 96 ? -4.291 8.376 15.210 1.00 94.38 96 TR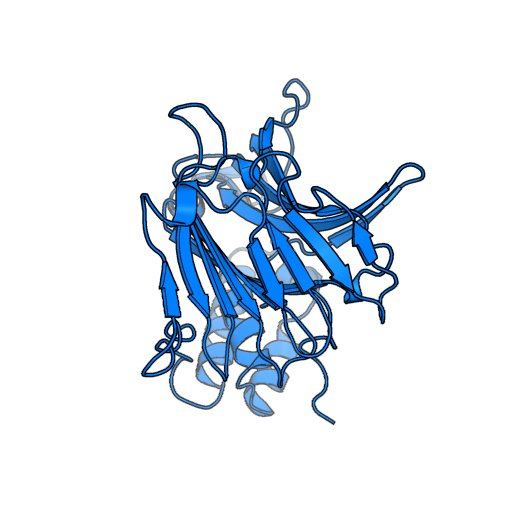P A O 1
ATOM 735 N N . SER A 1 97 ? -2.131 8.591 14.645 1.00 90.75 97 SER A N 1
ATOM 736 C CA . SER A 1 97 ? -1.920 9.891 15.270 1.00 90.75 97 SER A CA 1
ATOM 737 C C . SER A 1 97 ? -0.945 10.723 14.442 1.00 90.75 97 SER A C 1
ATOM 739 O O . SER A 1 97 ? -0.085 10.211 13.726 1.00 90.75 97 SER A O 1
ATOM 741 N N . ARG A 1 98 ? -1.015 12.047 14.585 1.00 84.25 98 ARG A N 1
ATOM 742 C CA . ARG A 1 98 ? -0.070 12.944 13.897 1.00 84.25 98 ARG A CA 1
ATOM 743 C C . ARG A 1 98 ? 1.366 12.822 14.392 1.00 84.25 98 ARG A C 1
ATOM 745 O O . ARG A 1 98 ? 2.286 13.121 13.639 1.00 84.25 98 ARG A O 1
ATOM 752 N N . LYS A 1 99 ? 1.548 12.483 15.672 1.00 85.50 99 LYS A N 1
ATOM 753 C CA . LYS A 1 99 ? 2.864 12.461 16.323 1.00 85.50 99 LYS A CA 1
ATOM 754 C C . LYS A 1 99 ? 3.532 11.094 16.200 1.00 85.50 99 LYS A C 1
ATOM 756 O O . LYS A 1 99 ? 4.717 11.048 15.904 1.00 85.50 99 LYS A O 1
ATOM 761 N N . GLY A 1 100 ? 2.778 10.022 16.439 1.00 82.38 100 GLY A N 1
ATOM 762 C CA . GLY A 1 100 ? 3.273 8.642 16.428 1.00 82.38 100 GLY A CA 1
ATOM 763 C C . GLY A 1 100 ? 3.017 7.892 15.121 1.00 82.38 100 GLY A C 1
ATOM 764 O O . GLY A 1 100 ? 3.350 6.719 15.028 1.00 82.38 100 GLY A O 1
ATOM 765 N N . GLY A 1 101 ? 2.397 8.533 14.124 1.00 89.69 101 GLY A N 1
ATOM 766 C CA . GLY A 1 101 ? 2.070 7.891 12.857 1.00 89.69 101 GLY A CA 1
ATOM 767 C C . GLY A 1 101 ? 1.038 6.785 13.028 1.00 89.69 101 GLY A C 1
ATOM 768 O O . GLY A 1 101 ? -0.001 6.996 13.654 1.00 89.69 101 GLY A O 1
ATOM 769 N N . VAL A 1 102 ? 1.303 5.628 12.430 1.00 94.00 102 VAL A N 1
ATOM 770 C CA . VAL A 1 102 ? 0.406 4.468 12.474 1.00 94.00 102 VAL A CA 1
ATOM 771 C C . VAL A 1 102 ? 0.953 3.460 13.471 1.00 94.00 102 VAL A C 1
ATOM 773 O O . VAL A 1 102 ? 2.050 2.958 13.276 1.00 94.00 102 VAL A O 1
ATOM 776 N N . GLN A 1 103 ? 0.192 3.150 14.513 1.00 95.25 103 GLN A N 1
ATOM 777 C CA . GLN A 1 103 ? 0.441 2.009 15.383 1.00 95.25 103 GLN A CA 1
ATOM 778 C C . GLN A 1 103 ? -0.427 0.837 14.934 1.00 95.25 103 GLN A C 1
ATOM 780 O O . GLN A 1 103 ? -1.629 1.007 14.717 1.00 95.25 103 GLN A O 1
ATOM 785 N N . PHE A 1 104 ? 0.174 -0.343 14.849 1.00 95.31 104 PHE A N 1
ATOM 786 C CA . PHE A 1 104 ? -0.516 -1.594 14.560 1.00 95.31 104 PHE A CA 1
ATOM 787 C C . PHE A 1 104 ? -0.425 -2.515 15.774 1.00 95.31 104 PHE A C 1
ATOM 789 O O . PHE A 1 104 ? 0.654 -2.707 16.337 1.00 95.31 104 PHE A O 1
ATOM 796 N N . VAL A 1 105 ? -1.576 -3.046 16.183 1.00 94.94 105 VAL A N 1
ATOM 797 C CA . VAL A 1 105 ? -1.698 -3.997 17.282 1.00 94.94 105 VAL A CA 1
ATOM 798 C C . VAL A 1 105 ? -2.469 -5.218 16.805 1.00 94.94 105 VAL A C 1
ATOM 800 O O . VAL A 1 105 ? -3.614 -5.097 16.365 1.00 94.94 105 VAL A O 1
ATOM 803 N N . ASP A 1 106 ? -1.865 -6.387 16.965 1.00 93.31 106 ASP A N 1
ATOM 804 C CA . ASP A 1 106 ? -2.499 -7.683 16.767 1.00 93.31 106 ASP A CA 1
ATOM 805 C C . ASP A 1 106 ? -1.946 -8.670 17.799 1.00 93.31 106 ASP A C 1
ATOM 807 O O . ASP A 1 106 ? -0.741 -8.896 17.882 1.00 93.31 106 ASP A O 1
ATOM 811 N N . ARG A 1 107 ? -2.832 -9.241 18.617 1.00 90.69 107 ARG A N 1
ATOM 812 C CA . ARG A 1 107 ? -2.436 -10.161 19.688 1.00 90.69 107 ARG A CA 1
ATOM 813 C C . ARG A 1 107 ? -2.095 -11.550 19.166 1.00 90.69 107 ARG A C 1
ATOM 815 O O . ARG A 1 107 ? -1.190 -12.173 19.709 1.00 90.69 107 ARG A O 1
ATOM 822 N N . ASP A 1 108 ? -2.776 -12.011 18.122 1.00 89.19 108 ASP A N 1
ATOM 823 C CA . ASP A 1 108 ? -2.598 -13.364 17.585 1.00 89.19 108 ASP A CA 1
ATOM 824 C 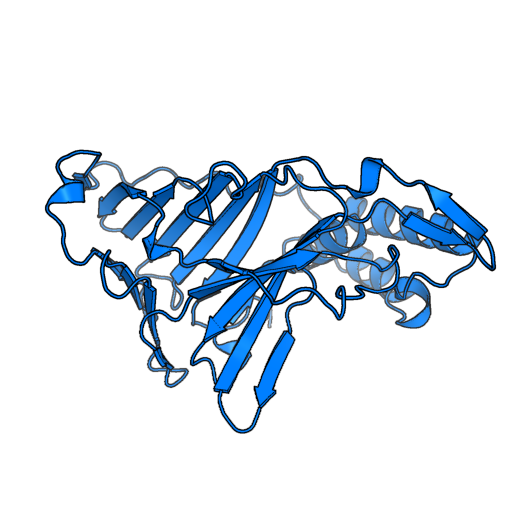C . ASP A 1 108 ? -1.247 -13.498 16.866 1.00 89.19 108 ASP A C 1
ATOM 826 O O . ASP A 1 108 ? -0.663 -14.583 16.777 1.00 89.19 108 ASP A O 1
ATOM 830 N N . PHE A 1 109 ? -0.716 -12.365 16.403 1.00 87.12 109 PHE A N 1
ATOM 831 C CA . PHE A 1 109 ? 0.587 -12.262 15.755 1.00 87.12 109 PHE A CA 1
ATOM 832 C C . PHE A 1 109 ? 1.683 -11.633 16.629 1.00 87.12 109 PHE A C 1
ATOM 834 O O . PHE A 1 109 ? 2.794 -11.450 16.131 1.00 87.12 109 PHE A O 1
ATOM 841 N N . ASP A 1 110 ? 1.406 -11.337 17.906 1.00 88.69 110 ASP A N 1
ATOM 842 C CA . ASP A 1 110 ? 2.335 -10.661 18.833 1.00 88.69 110 ASP A CA 1
ATOM 843 C C . ASP A 1 110 ? 2.906 -9.346 18.258 1.00 88.69 110 ASP A C 1
ATOM 845 O O . ASP A 1 110 ? 4.099 -9.048 18.340 1.00 88.69 110 ASP A O 1
ATOM 849 N N . VAL A 1 111 ? 2.043 -8.550 17.621 1.00 90.19 111 VAL A N 1
ATOM 850 C CA . VAL A 1 111 ? 2.398 -7.245 17.058 1.00 90.19 111 VAL A CA 1
ATOM 851 C C . VAL A 1 111 ? 1.888 -6.137 17.970 1.00 90.19 111 VAL A C 1
ATOM 853 O O . VAL A 1 111 ? 0.697 -6.029 18.258 1.00 90.19 111 VAL A O 1
ATOM 856 N N . ASN A 1 112 ? 2.799 -5.265 18.388 1.00 92.31 112 ASN A N 1
ATOM 857 C CA . ASN A 1 112 ? 2.489 -3.988 19.021 1.00 92.31 112 ASN A CA 1
ATOM 858 C C . ASN A 1 112 ? 3.583 -2.987 18.649 1.00 92.31 112 ASN A C 1
ATOM 860 O O . ASN A 1 112 ? 4.519 -2.761 19.413 1.00 92.31 112 ASN A O 1
ATOM 864 N N . GLU A 1 113 ? 3.478 -2.428 17.447 1.00 92.50 113 GLU A N 1
ATOM 865 C CA . GLU A 1 113 ? 4.512 -1.568 16.876 1.00 92.50 113 GLU A CA 1
ATOM 866 C C . GLU A 1 113 ? 3.950 -0.171 16.615 1.00 92.50 113 GLU A C 1
ATOM 868 O O . GLU A 1 113 ? 2.963 -0.004 15.891 1.00 92.50 113 GLU A O 1
ATOM 873 N N . GLU A 1 114 ? 4.591 0.842 17.197 1.00 92.38 114 GLU A N 1
ATOM 874 C CA . GLU A 1 114 ? 4.323 2.242 16.877 1.00 92.38 114 GLU A CA 1
ATOM 875 C C . GLU A 1 114 ? 5.036 2.662 15.593 1.00 92.38 114 GLU A C 1
ATOM 877 O O . GLU A 1 114 ? 6.122 2.190 15.265 1.00 92.38 114 GLU A O 1
ATOM 882 N N . ASP A 1 115 ? 4.424 3.598 14.871 1.00 91.06 115 ASP A N 1
ATOM 883 C CA . ASP A 1 115 ? 4.938 4.134 13.614 1.00 91.06 115 ASP A CA 1
ATOM 884 C C . ASP A 1 115 ? 5.377 3.050 12.606 1.00 91.06 115 ASP A C 1
ATOM 886 O O . ASP A 1 115 ? 6.380 3.169 11.890 1.00 91.06 115 ASP A O 1
ATOM 890 N N . CYS A 1 116 ? 4.589 1.973 12.571 1.00 92.88 116 CYS A N 1
ATOM 891 C CA . CYS A 1 116 ? 4.909 0.710 11.930 1.00 92.88 116 CYS A CA 1
ATOM 892 C C . CYS A 1 116 ? 4.873 0.781 10.402 1.00 92.88 116 CYS A C 1
ATOM 894 O O . CYS A 1 116 ? 5.391 -0.108 9.739 1.00 92.88 116 CYS A O 1
ATOM 896 N N . ILE A 1 117 ? 4.292 1.829 9.815 1.00 94.25 117 ILE A N 1
ATOM 897 C CA . ILE A 1 117 ? 4.240 1.997 8.362 1.00 94.25 117 ILE A CA 1
ATOM 898 C C . ILE A 1 117 ? 5.273 3.028 7.910 1.00 94.25 117 ILE A C 1
ATOM 900 O O . ILE A 1 117 ? 5.291 4.190 8.337 1.00 94.25 117 ILE A O 1
ATOM 904 N N . ARG A 1 118 ? 6.114 2.609 6.966 1.00 93.81 118 ARG A N 1
ATOM 905 C CA . ARG A 1 118 ? 7.102 3.452 6.289 1.00 93.81 118 ARG A CA 1
ATOM 906 C C . ARG A 1 118 ? 7.019 3.287 4.791 1.00 93.81 118 ARG A C 1
ATOM 908 O O . ARG A 1 118 ? 6.735 2.204 4.299 1.00 93.81 118 ARG A O 1
ATOM 915 N N . PHE A 1 119 ? 7.351 4.348 4.073 1.00 94.38 119 PHE A N 1
ATOM 916 C CA . PHE A 1 119 ? 7.553 4.284 2.635 1.00 94.38 119 PHE A CA 1
ATOM 917 C C . PHE A 1 119 ? 9.005 4.584 2.314 1.00 94.38 119 PHE A C 1
ATOM 919 O O . PHE A 1 119 ? 9.597 5.492 2.898 1.00 94.38 119 PHE A O 1
ATOM 926 N N . GLU A 1 120 ? 9.559 3.818 1.393 1.00 93.94 120 GLU A N 1
ATOM 927 C CA . GLU A 1 120 ? 10.928 3.945 0.923 1.00 93.94 120 GLU A CA 1
ATOM 928 C C . GLU A 1 120 ? 10.912 4.207 -0.575 1.00 93.94 120 GLU A C 1
ATOM 930 O O . GLU A 1 120 ? 10.374 3.410 -1.341 1.00 93.94 120 GLU A O 1
ATOM 935 N N . ASP A 1 121 ? 11.531 5.302 -0.977 1.00 93.75 121 ASP A N 1
ATOM 936 C CA . ASP A 1 121 ? 11.668 5.721 -2.363 1.00 93.75 121 ASP A CA 1
ATOM 937 C C . ASP A 1 121 ? 13.149 5.766 -2.747 1.00 93.75 121 ASP A C 1
ATOM 939 O O . ASP A 1 121 ? 13.977 6.272 -1.980 1.00 93.75 121 ASP A O 1
ATOM 943 N N . ARG A 1 122 ? 13.473 5.197 -3.912 1.00 93.38 122 ARG A N 1
ATOM 944 C CA . ARG A 1 122 ? 14.820 5.179 -4.504 1.00 93.38 122 ARG A CA 1
ATOM 945 C C . ARG A 1 122 ? 14.739 5.197 -6.021 1.00 93.38 122 ARG A C 1
ATOM 947 O O . ARG A 1 122 ? 13.804 4.615 -6.575 1.00 93.38 122 ARG A O 1
ATOM 954 N N . SER A 1 123 ? 15.744 5.773 -6.663 1.00 94.31 123 SER A N 1
ATOM 955 C CA . SER A 1 123 ? 15.951 5.639 -8.102 1.00 94.31 123 SER A CA 1
ATOM 956 C C . SER A 1 123 ? 16.215 4.173 -8.460 1.00 94.31 123 SER A C 1
ATOM 958 O O . SER A 1 123 ? 16.868 3.441 -7.708 1.00 94.31 123 SER A O 1
ATOM 960 N N . ASP A 1 124 ? 15.701 3.750 -9.609 1.00 93.94 124 ASP A N 1
ATOM 961 C CA . ASP A 1 124 ? 15.935 2.445 -10.221 1.00 93.94 124 ASP A CA 1
ATOM 962 C C . ASP A 1 124 ? 16.827 2.631 -11.456 1.00 93.94 124 ASP A C 1
ATOM 964 O O . ASP A 1 124 ? 16.409 3.158 -12.488 1.00 93.94 124 ASP A O 1
ATOM 968 N N . ARG A 1 125 ? 18.088 2.216 -11.337 1.00 93.50 125 ARG A N 1
ATOM 969 C CA . ARG A 1 125 ? 19.084 2.158 -12.417 1.00 93.50 125 ARG A CA 1
ATOM 970 C C . ARG A 1 125 ? 19.045 0.835 -13.178 1.00 93.50 125 ARG A C 1
ATOM 972 O O . ARG A 1 125 ? 19.829 0.655 -14.104 1.00 93.50 125 ARG A O 1
ATOM 979 N N . GLY A 1 126 ? 18.168 -0.084 -12.783 1.00 90.56 126 GLY A N 1
ATOM 980 C CA . GLY A 1 126 ? 17.998 -1.367 -13.439 1.00 90.56 126 GLY A CA 1
ATOM 981 C C . GLY A 1 126 ? 17.216 -1.277 -14.748 1.00 90.56 126 GLY A C 1
ATOM 982 O O . GLY A 1 126 ? 16.998 -0.199 -15.319 1.00 90.56 126 GLY A O 1
ATOM 983 N N . ASP A 1 127 ? 16.794 -2.447 -15.204 1.00 87.94 127 ASP A N 1
ATOM 984 C CA . ASP A 1 127 ? 15.896 -2.689 -16.333 1.00 87.94 127 ASP A CA 1
ATOM 985 C C . ASP A 1 127 ? 14.574 -3.272 -15.805 1.00 87.94 127 ASP A C 1
ATOM 987 O O . ASP A 1 127 ? 14.270 -3.123 -14.622 1.00 87.94 127 ASP A O 1
ATOM 991 N N . LEU A 1 128 ? 13.725 -3.854 -16.652 1.00 82.19 128 LEU A N 1
ATOM 992 C CA . LEU A 1 128 ? 12.483 -4.483 -16.202 1.00 82.19 128 LEU A CA 1
ATOM 993 C C . LEU A 1 128 ? 12.710 -5.808 -15.468 1.00 82.19 128 LEU A C 1
ATOM 995 O O . LEU A 1 128 ? 11.890 -6.142 -14.605 1.00 82.19 128 LEU A O 1
ATOM 999 N N . ASP A 1 129 ? 13.840 -6.478 -15.687 1.00 80.44 129 ASP A N 1
ATOM 1000 C CA . ASP A 1 129 ? 14.158 -7.779 -15.091 1.00 80.44 129 ASP A CA 1
ATOM 1001 C C . ASP A 1 129 ? 14.583 -7.614 -13.631 1.00 80.44 129 ASP A C 1
ATOM 1003 O O . ASP A 1 129 ? 14.103 -8.315 -12.740 1.00 80.44 129 ASP A O 1
ATOM 1007 N N . GLY A 1 130 ? 15.402 -6.600 -13.344 1.00 82.06 130 GLY A N 1
ATOM 1008 C CA . GLY A 1 130 ? 15.969 -6.391 -12.011 1.00 82.06 130 GLY A CA 1
ATOM 1009 C C . GLY A 1 130 ? 15.921 -4.944 -11.544 1.00 82.06 130 GLY A C 1
ATOM 1010 O O . GLY A 1 130 ? 16.258 -4.026 -12.283 1.00 82.06 130 GLY A O 1
ATOM 1011 N N . PHE A 1 131 ? 15.496 -4.727 -10.296 1.00 89.25 131 PHE A N 1
ATOM 1012 C CA . PHE A 1 131 ? 15.689 -3.427 -9.652 1.00 89.25 131 PHE A CA 1
ATOM 1013 C C . PHE A 1 131 ? 17.169 -3.279 -9.304 1.00 89.25 131 PHE A C 1
ATOM 1015 O O . PHE A 1 131 ? 17.734 -4.166 -8.660 1.00 89.25 131 PHE A O 1
ATOM 1022 N N . SER A 1 132 ? 17.758 -2.132 -9.626 1.00 92.19 132 SER A N 1
ATOM 1023 C CA . SER A 1 132 ? 19.110 -1.784 -9.191 1.00 92.19 132 SER A CA 1
ATOM 1024 C C . SER A 1 132 ? 19.099 -0.397 -8.568 1.00 92.19 132 SER A C 1
ATOM 1026 O O . SER A 1 132 ? 18.791 0.586 -9.234 1.00 92.19 132 SER A O 1
ATOM 1028 N N . ALA A 1 133 ? 19.394 -0.304 -7.271 1.00 91.06 133 ALA A N 1
ATOM 1029 C CA . ALA A 1 133 ? 19.470 0.997 -6.618 1.00 91.06 133 ALA A CA 1
ATOM 1030 C C . ALA A 1 133 ? 20.689 1.770 -7.121 1.00 91.06 133 ALA A C 1
ATOM 1032 O O . ALA A 1 133 ? 21.761 1.191 -7.287 1.00 91.06 133 ALA A O 1
ATOM 1033 N N . ASP A 1 134 ? 20.548 3.087 -7.248 1.00 90.25 134 ASP A N 1
ATOM 1034 C CA . ASP A 1 134 ? 21.708 3.965 -7.367 1.00 90.25 134 ASP A CA 1
ATOM 1035 C C . ASP A 1 134 ? 22.574 3.848 -6.086 1.00 90.25 134 ASP A C 1
ATOM 1037 O O . ASP A 1 134 ? 22.049 4.056 -4.979 1.00 90.25 134 ASP A O 1
ATOM 1041 N N . PRO A 1 135 ? 23.857 3.447 -6.191 1.00 88.12 135 PRO A N 1
ATOM 1042 C CA . PRO A 1 135 ? 24.719 3.239 -5.029 1.00 88.12 135 PRO A CA 1
ATOM 1043 C C . PRO A 1 135 ? 25.048 4.543 -4.293 1.00 88.12 135 PRO A C 1
ATOM 1045 O O . PRO A 1 135 ? 25.260 4.509 -3.079 1.00 88.12 135 PRO A O 1
ATOM 1048 N N . ASP A 1 136 ? 25.021 5.681 -4.991 1.00 92.25 136 ASP A N 1
ATOM 1049 C CA . ASP A 1 136 ? 25.352 6.994 -4.432 1.00 92.25 136 ASP A CA 1
ATOM 1050 C C . ASP A 1 136 ? 24.125 7.690 -3.814 1.00 92.25 136 ASP A C 1
ATOM 1052 O O . ASP A 1 136 ? 24.241 8.675 -3.078 1.00 92.25 136 ASP A O 1
ATOM 1056 N N . GLU A 1 137 ? 22.921 7.162 -4.055 1.00 92.31 137 GLU A N 1
ATOM 1057 C CA . GLU A 1 137 ? 21.678 7.693 -3.506 1.00 92.31 137 GLU A CA 1
ATOM 1058 C C . GLU A 1 137 ? 21.316 7.032 -2.169 1.00 92.31 137 GLU A C 1
ATOM 1060 O O . GLU A 1 137 ? 21.178 5.812 -2.060 1.00 92.31 137 GLU A O 1
ATOM 1065 N N . ARG A 1 138 ? 21.021 7.830 -1.137 1.00 91.56 138 ARG A N 1
ATOM 1066 C CA . ARG A 1 138 ? 20.405 7.311 0.097 1.00 91.56 138 ARG A CA 1
ATOM 1067 C C . ARG A 1 138 ? 18.889 7.135 -0.058 1.00 91.56 138 ARG A C 1
ATOM 1069 O O . ARG A 1 138 ? 18.244 8.026 -0.605 1.00 91.56 138 ARG A O 1
ATOM 1076 N N . PRO A 1 139 ? 18.286 6.070 0.512 1.00 90.50 139 PRO A N 1
ATOM 1077 C CA . PRO A 1 139 ? 16.838 5.907 0.481 1.00 90.50 139 PRO A CA 1
ATOM 1078 C C . PRO A 1 139 ? 16.095 7.090 1.100 1.00 90.50 139 PRO A C 1
ATOM 1080 O O . PRO A 1 139 ? 16.424 7.545 2.201 1.00 90.50 139 PRO A O 1
ATOM 1083 N N . ARG A 1 140 ? 15.049 7.551 0.412 1.00 91.50 140 ARG A N 1
ATOM 1084 C CA . ARG A 1 140 ? 14.128 8.562 0.928 1.00 91.50 140 ARG A CA 1
ATOM 1085 C C . ARG A 1 140 ? 13.025 7.886 1.721 1.00 91.50 140 ARG A C 1
ATOM 1087 O O . ARG A 1 140 ? 12.328 7.011 1.217 1.00 91.50 140 ARG A O 1
ATOM 1094 N N . TRP A 1 141 ? 12.843 8.339 2.955 1.00 91.94 141 TRP A N 1
ATOM 1095 C CA . TRP A 1 141 ? 11.859 7.780 3.873 1.00 91.94 141 TRP A CA 1
ATOM 1096 C C . TRP A 1 141 ? 10.666 8.706 4.047 1.00 91.94 141 TRP A C 1
ATOM 1098 O O . TRP A 1 141 ? 10.826 9.887 4.369 1.00 91.94 141 TRP A O 1
ATOM 1108 N N . PHE A 1 142 ? 9.463 8.161 3.887 1.00 91.81 142 PHE A N 1
ATOM 1109 C CA . PHE A 1 142 ? 8.216 8.866 4.161 1.00 91.81 142 PHE A CA 1
ATOM 1110 C C . PHE A 1 142 ? 7.399 8.149 5.234 1.00 91.81 142 PHE A C 1
ATOM 1112 O O . PHE A 1 142 ? 7.471 6.930 5.398 1.00 91.81 142 PHE A O 1
ATOM 1119 N N . SER A 1 143 ? 6.606 8.935 5.959 1.00 89.38 143 SER A N 1
ATOM 1120 C CA . SER A 1 143 ? 5.668 8.454 6.971 1.00 89.38 143 SER A CA 1
ATOM 1121 C C . SER A 1 143 ? 4.240 8.835 6.569 1.00 89.38 143 SER A C 1
ATOM 1123 O O . SER A 1 143 ? 4.026 9.967 6.112 1.00 89.38 143 SER A O 1
ATOM 1125 N N . PRO A 1 144 ? 3.253 7.945 6.777 1.00 89.06 144 PRO A N 1
ATOM 1126 C CA . PRO A 1 144 ? 1.842 8.282 6.604 1.00 89.06 144 PRO A CA 1
ATOM 1127 C C . PRO A 1 144 ? 1.353 9.343 7.603 1.00 89.06 144 PRO A C 1
ATOM 1129 O O . PRO A 1 144 ? 0.291 9.920 7.390 1.00 89.06 144 PRO A O 1
ATOM 1132 N N . ALA A 1 145 ? 2.121 9.670 8.653 1.00 86.94 145 ALA A N 1
ATOM 1133 C CA . ALA A 1 145 ? 1.807 10.754 9.591 1.00 86.94 145 ALA A CA 1
ATOM 1134 C C . ALA A 1 145 ? 1.662 12.131 8.908 1.00 86.94 145 ALA A C 1
ATOM 1136 O O . ALA A 1 145 ? 1.021 13.032 9.448 1.00 86.94 145 ALA A O 1
ATOM 1137 N N . PHE A 1 146 ? 2.259 12.305 7.722 1.00 85.25 146 PHE A N 1
ATOM 1138 C CA . PHE A 1 146 ? 2.145 13.534 6.929 1.00 85.25 146 PHE A CA 1
ATOM 1139 C C . PHE A 1 146 ? 0.889 13.598 6.058 1.00 85.25 146 PHE A C 1
ATOM 1141 O O . PHE A 1 146 ? 0.565 14.671 5.541 1.00 85.25 146 PHE A O 1
ATOM 1148 N N . LEU A 1 147 ? 0.173 12.484 5.902 1.00 89.88 147 LEU A N 1
ATOM 1149 C CA . LEU A 1 147 ? -1.130 12.485 5.255 1.00 89.88 147 LEU A CA 1
ATOM 1150 C C . LEU A 1 147 ? -2.161 13.106 6.198 1.00 89.88 147 LEU A C 1
ATOM 1152 O O . LEU A 1 147 ? -2.089 12.977 7.422 1.00 89.88 147 LEU A O 1
ATOM 1156 N N . ARG A 1 148 ? -3.119 13.829 5.625 1.00 90.31 148 ARG A N 1
ATOM 1157 C CA . ARG A 1 148 ? -4.172 14.491 6.391 1.00 90.31 148 ARG A CA 1
ATOM 1158 C C . ARG A 1 148 ? -5.358 13.544 6.521 1.00 90.31 148 ARG A C 1
ATOM 1160 O O . ARG A 1 148 ? -5.766 12.994 5.502 1.00 90.31 148 ARG A O 1
ATOM 1167 N N . PRO A 1 149 ? -5.943 13.389 7.717 1.00 92.12 149 PRO A N 1
ATOM 1168 C CA . PRO A 1 149 ? -7.214 12.700 7.843 1.00 92.12 149 PRO A CA 1
ATOM 1169 C C . PRO A 1 149 ? -8.280 13.546 7.139 1.00 92.12 149 PRO A C 1
ATOM 1171 O O . PRO A 1 149 ? -8.391 14.743 7.416 1.00 92.12 149 PRO A O 1
ATOM 1174 N N . VAL A 1 150 ? -9.004 12.941 6.200 1.00 92.88 150 VAL A N 1
ATOM 1175 C CA . VAL A 1 150 ? -10.057 13.605 5.408 1.00 92.88 150 VAL A CA 1
ATOM 1176 C C . VAL A 1 150 ? -11.452 13.116 5.773 1.00 92.88 150 VAL A C 1
ATOM 1178 O O . VAL A 1 150 ? -12.396 13.898 5.733 1.00 92.88 150 VAL A O 1
ATOM 1181 N N . LEU A 1 151 ? -11.563 11.863 6.213 1.00 93.06 151 LEU A N 1
ATOM 1182 C CA . LEU A 1 151 ? -12.805 11.268 6.682 1.00 93.06 151 LEU A CA 1
ATOM 1183 C C . LEU A 1 151 ? -12.510 10.313 7.836 1.00 93.06 151 LEU A C 1
ATOM 1185 O O . LEU A 1 151 ? -11.599 9.492 7.749 1.00 93.06 151 LEU A O 1
ATOM 1189 N N . LEU A 1 152 ? -13.316 10.396 8.889 1.00 94.94 152 LEU A N 1
ATOM 1190 C CA . LEU A 1 152 ? -13.493 9.325 9.862 1.00 94.94 152 LEU A CA 1
ATOM 1191 C C . LEU A 1 152 ? -14.978 8.994 9.919 1.00 94.94 152 LEU A C 1
ATOM 1193 O O . LEU A 1 152 ? -15.784 9.891 10.155 1.00 94.94 152 LEU A O 1
ATOM 1197 N N . ALA A 1 153 ? -15.325 7.732 9.719 1.00 93.44 153 ALA A N 1
ATOM 1198 C CA . ALA A 1 153 ? -16.686 7.241 9.853 1.00 93.44 153 ALA A CA 1
ATOM 1199 C C . ALA A 1 153 ? -16.723 6.086 10.854 1.00 93.44 153 ALA A C 1
ATOM 1201 O O . ALA A 1 153 ? -15.955 5.129 10.728 1.00 93.44 153 ALA A O 1
ATOM 1202 N N . HIS A 1 154 ? -17.607 6.188 11.841 1.00 92.69 154 HIS A N 1
ATOM 1203 C CA . HIS A 1 154 ? -17.867 5.149 12.830 1.00 92.69 154 HIS A CA 1
ATOM 1204 C C . HIS A 1 154 ? -19.302 4.656 12.657 1.00 92.69 154 HIS A C 1
ATOM 1206 O O . HIS A 1 154 ? -20.254 5.366 12.982 1.00 92.69 154 HIS A O 1
ATOM 1212 N N . GLY A 1 155 ? -19.447 3.458 12.105 1.00 89.31 155 GLY A N 1
ATOM 1213 C CA . GLY A 1 155 ? -20.721 2.767 11.962 1.00 89.31 155 GLY A CA 1
ATOM 1214 C C . GLY A 1 155 ? -20.760 1.479 12.788 1.00 89.31 155 GLY A C 1
ATOM 1215 O O . GLY A 1 155 ? -19.717 1.009 13.250 1.00 89.31 155 GLY A O 1
ATOM 1216 N N . PRO A 1 156 ? -21.953 0.895 12.976 1.00 87.00 156 PRO A N 1
ATOM 1217 C CA . PRO A 1 156 ? -22.117 -0.376 13.680 1.00 87.00 156 PRO A CA 1
ATOM 1218 C C . PRO A 1 156 ? -21.408 -1.552 12.993 1.00 87.00 156 PRO A C 1
ATOM 1220 O O . PRO A 1 156 ? -21.008 -2.494 13.674 1.00 87.00 156 PRO A O 1
ATOM 1223 N N . THR A 1 157 ? -21.244 -1.517 11.669 1.00 88.38 157 THR A N 1
ATOM 1224 C CA . THR A 1 157 ? -20.645 -2.617 10.896 1.00 88.38 157 THR A CA 1
ATOM 1225 C C . THR A 1 157 ? -19.207 -2.338 10.466 1.00 88.38 157 THR A C 1
ATOM 1227 O O . THR A 1 157 ? -18.485 -3.261 10.096 1.00 88.38 157 THR A O 1
ATOM 1230 N N . GLN A 1 158 ? -18.753 -1.083 10.529 1.00 92.19 158 GLN A N 1
ATOM 1231 C CA . GLN A 1 158 ? -17.390 -0.728 10.137 1.00 92.19 158 GLN A CA 1
ATOM 1232 C C . GLN A 1 158 ? -16.896 0.592 10.733 1.00 92.19 158 GLN A C 1
ATOM 1234 O O . GLN A 1 158 ? -17.632 1.565 10.905 1.00 92.19 158 GLN A O 1
ATOM 1239 N N . HIS A 1 159 ? -15.589 0.647 10.966 1.00 93.81 159 HIS A N 1
ATOM 1240 C CA . HIS A 1 159 ? -14.831 1.855 11.263 1.00 93.81 159 HIS A CA 1
ATOM 1241 C C . HIS A 1 159 ? -13.937 2.167 10.064 1.00 93.81 159 HIS A C 1
ATOM 1243 O O . HIS A 1 159 ? -13.156 1.316 9.638 1.00 93.81 159 HIS A O 1
ATOM 1249 N N . ARG A 1 160 ? -14.009 3.388 9.531 1.00 95.06 160 ARG A N 1
ATOM 1250 C CA . ARG A 1 160 ? -13.240 3.801 8.351 1.00 95.06 160 ARG A CA 1
ATOM 1251 C C . ARG A 1 160 ? -12.498 5.102 8.601 1.00 95.06 160 ARG A C 1
ATOM 1253 O O . ARG A 1 160 ? -13.105 6.101 8.974 1.00 95.06 160 ARG A O 1
ATOM 1260 N N . LEU A 1 161 ? -11.197 5.103 8.331 1.00 95.31 161 LEU A N 1
ATOM 1261 C CA . LEU A 1 161 ? -10.354 6.296 8.312 1.00 95.31 161 LEU A CA 1
ATOM 1262 C C . LEU A 1 161 ? -9.748 6.467 6.924 1.00 95.31 161 LEU A C 1
ATOM 1264 O O . LEU A 1 161 ? -9.078 5.570 6.419 1.00 95.31 161 LEU A O 1
ATOM 1268 N N . GLU A 1 162 ? -9.914 7.650 6.349 1.00 95.19 162 GLU A N 1
ATOM 1269 C CA . GLU A 1 162 ? -9.223 8.047 5.130 1.00 95.19 162 GLU A CA 1
ATOM 1270 C C . GLU A 1 162 ? -8.169 9.100 5.417 1.00 95.19 162 GLU A C 1
ATOM 1272 O O . GLU A 1 162 ? -8.430 10.137 6.036 1.00 95.19 162 GLU A O 1
ATOM 1277 N N . LEU A 1 163 ? -6.978 8.846 4.895 1.00 94.19 163 LEU A N 1
ATOM 1278 C CA . LEU A 1 163 ? -5.843 9.745 4.898 1.00 94.19 163 LEU A CA 1
ATOM 1279 C C . LEU A 1 163 ? -5.535 10.133 3.453 1.00 94.19 163 LEU A C 1
ATOM 1281 O O . LEU A 1 163 ? -5.417 9.264 2.593 1.00 94.19 163 LEU A O 1
ATOM 1285 N N . ALA A 1 164 ? -5.354 11.420 3.172 1.00 93.75 164 ALA A N 1
ATOM 1286 C CA . ALA A 1 164 ? -5.003 11.895 1.838 1.00 93.75 164 ALA A CA 1
ATOM 1287 C C . ALA A 1 164 ? -3.922 12.978 1.878 1.00 93.75 164 ALA A C 1
ATOM 1289 O O . ALA A 1 164 ? -3.790 13.741 2.841 1.00 93.75 164 ALA A O 1
ATOM 1290 N N . GLY A 1 165 ? -3.136 13.060 0.810 1.00 92.25 165 GLY A N 1
ATOM 1291 C CA . GLY A 1 165 ? -2.106 14.077 0.656 1.00 92.25 165 GLY A CA 1
ATOM 1292 C C . GLY A 1 165 ? -0.983 13.607 -0.253 1.00 92.25 165 GLY A C 1
ATOM 1293 O O . GLY A 1 165 ? -1.228 13.051 -1.322 1.00 92.25 165 GLY A O 1
ATOM 1294 N N . ARG A 1 166 ? 0.257 13.855 0.173 1.00 92.50 166 ARG A N 1
ATOM 1295 C CA . ARG A 1 166 ? 1.460 13.412 -0.531 1.00 92.50 166 ARG A CA 1
ATOM 1296 C C . ARG A 1 166 ? 2.378 12.637 0.404 1.00 92.50 166 ARG A C 1
ATOM 1298 O O . ARG A 1 166 ? 2.583 13.039 1.550 1.00 92.50 166 ARG A O 1
ATOM 1305 N N . LEU A 1 167 ? 2.952 11.547 -0.097 1.00 90.31 167 LEU A N 1
ATOM 1306 C CA . LEU A 1 167 ? 4.061 10.862 0.558 1.00 90.31 167 LEU A CA 1
ATOM 1307 C C . LEU A 1 167 ? 5.341 11.669 0.323 1.00 90.31 167 LEU A C 1
ATOM 1309 O O . LEU A 1 167 ? 5.829 11.768 -0.802 1.00 90.31 167 LEU A O 1
ATOM 1313 N N . GLY A 1 168 ? 5.857 12.262 1.401 1.00 80.31 168 GLY A N 1
ATOM 1314 C CA . GLY A 1 168 ? 6.977 13.203 1.375 1.00 80.31 168 GLY A CA 1
ATOM 1315 C C . GLY A 1 168 ? 6.525 14.657 1.541 1.00 80.31 168 GLY A C 1
ATOM 1316 O O . GLY A 1 168 ? 5.455 15.052 1.094 1.00 80.31 168 GLY A O 1
ATOM 1317 N N . ARG A 1 169 ? 7.343 15.473 2.223 1.00 68.69 169 ARG A N 1
ATOM 1318 C CA . ARG A 1 169 ? 7.008 16.877 2.553 1.00 68.69 169 ARG A CA 1
ATOM 1319 C C . ARG A 1 169 ? 7.129 17.852 1.377 1.00 68.69 169 ARG A C 1
ATOM 1321 O O . ARG A 1 169 ? 6.664 18.981 1.477 1.00 68.69 169 ARG A O 1
ATOM 1328 N N . ARG A 1 170 ? 7.825 17.456 0.314 1.00 70.88 170 ARG A N 1
ATOM 1329 C CA . ARG A 1 170 ? 8.181 18.317 -0.820 1.00 70.88 170 ARG A CA 1
ATOM 1330 C C . ARG A 1 170 ? 7.170 18.152 -1.960 1.00 70.88 170 ARG A C 1
ATOM 1332 O O . ARG A 1 170 ? 6.438 17.165 -2.012 1.00 70.88 170 ARG A O 1
ATOM 1339 N N . ALA A 1 171 ? 7.137 19.125 -2.873 1.00 69.44 171 ALA A N 1
ATOM 1340 C CA . ALA A 1 171 ? 6.233 19.128 -4.029 1.00 69.44 171 ALA A CA 1
ATOM 1341 C C . ALA A 1 171 ? 6.410 17.902 -4.947 1.00 69.44 171 ALA A C 1
ATOM 1343 O O . ALA A 1 171 ? 5.476 17.509 -5.638 1.00 69.44 171 ALA A O 1
ATOM 1344 N N . ASP A 1 172 ? 7.585 17.272 -4.895 1.00 74.25 172 ASP A N 1
ATOM 1345 C CA . ASP A 1 172 ? 7.943 16.067 -5.642 1.00 74.25 172 ASP A CA 1
ATOM 1346 C C . ASP A 1 172 ? 7.398 14.759 -5.029 1.00 74.25 172 ASP A C 1
ATOM 1348 O O . ASP A 1 172 ? 7.657 13.685 -5.568 1.00 74.25 172 ASP A O 1
ATOM 1352 N N . GLY A 1 173 ? 6.694 14.805 -3.892 1.00 84.81 173 GLY A N 1
ATOM 1353 C 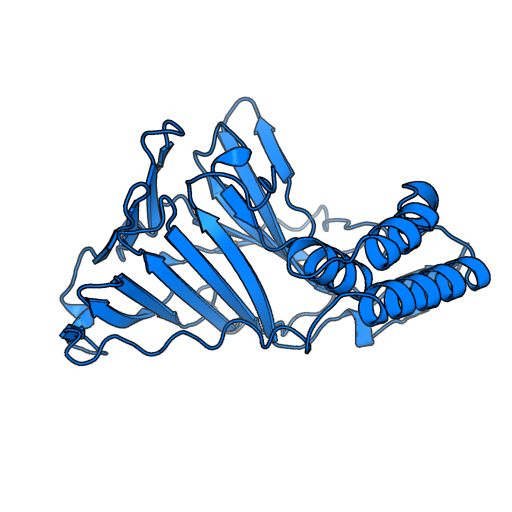CA . GLY A 1 173 ? 6.129 13.622 -3.235 1.00 84.81 173 GLY A CA 1
ATOM 1354 C C . GLY A 1 173 ? 4.961 12.995 -4.004 1.00 84.81 173 GLY A C 1
ATOM 1355 O O . GLY A 1 173 ? 4.248 13.688 -4.730 1.00 84.81 173 GLY A O 1
ATOM 1356 N N . TYR A 1 174 ? 4.718 11.700 -3.805 1.00 91.69 174 TYR A N 1
ATOM 1357 C CA . TYR A 1 174 ? 3.668 10.956 -4.512 1.00 91.69 174 TYR A CA 1
ATOM 1358 C C . TYR A 1 174 ? 2.274 11.334 -3.989 1.00 91.69 174 TYR A C 1
ATOM 1360 O O . TYR A 1 174 ? 2.047 11.176 -2.783 1.00 91.69 174 TYR A O 1
ATOM 1368 N N . PRO A 1 175 ? 1.328 11.802 -4.829 1.00 94.19 175 PRO A N 1
ATOM 1369 C CA . PRO A 1 175 ? -0.075 11.892 -4.437 1.00 94.19 175 PRO A CA 1
ATOM 1370 C C . PRO A 1 175 ? -0.563 10.531 -3.943 1.00 94.19 175 PRO A C 1
ATOM 1372 O O . PRO A 1 175 ? -0.363 9.515 -4.609 1.00 94.19 175 PRO A O 1
ATOM 1375 N N . CYS A 1 176 ? -1.149 10.508 -2.750 1.00 94.94 176 CYS A N 1
ATOM 1376 C CA . CYS A 1 176 ? -1.470 9.266 -2.065 1.00 94.94 176 CYS A CA 1
ATOM 1377 C C . CYS A 1 176 ? -2.750 9.392 -1.242 1.00 94.94 176 CYS A C 1
ATOM 1379 O O . CYS A 1 176 ? -2.988 10.413 -0.581 1.00 94.94 176 CYS A O 1
ATOM 1381 N N . ARG A 1 177 ? -3.541 8.320 -1.259 1.00 96.12 177 ARG A N 1
ATOM 1382 C CA . ARG A 1 177 ? -4.667 8.086 -0.360 1.00 96.12 177 ARG A CA 1
ATOM 1383 C C . ARG A 1 177 ? -4.494 6.730 0.314 1.00 96.12 177 ARG A C 1
ATOM 1385 O O . ARG A 1 177 ? -4.187 5.744 -0.350 1.00 96.12 177 ARG A O 1
ATOM 1392 N N . ILE A 1 178 ? -4.705 6.691 1.623 1.00 95.88 178 ILE A N 1
ATOM 1393 C CA . ILE A 1 178 ? -4.739 5.460 2.409 1.00 95.88 178 ILE A CA 1
ATOM 1394 C C . ILE A 1 178 ? -6.096 5.385 3.091 1.00 95.88 178 ILE A C 1
ATOM 1396 O O . ILE A 1 178 ? -6.466 6.306 3.818 1.00 95.88 178 ILE A O 1
ATOM 1400 N N . THR A 1 179 ? -6.806 4.286 2.884 1.00 96.19 179 THR A N 1
ATOM 1401 C CA . THR A 1 179 ? -8.069 3.993 3.560 1.00 96.19 179 THR A CA 1
ATOM 1402 C C . THR A 1 179 ? -7.856 2.803 4.483 1.00 96.19 179 THR A C 1
ATOM 1404 O O . THR A 1 179 ? -7.440 1.741 4.030 1.00 96.19 179 THR A O 1
ATOM 1407 N N . LEU A 1 180 ? -8.126 2.987 5.772 1.00 96.44 180 LEU A N 1
ATOM 1408 C CA . LEU A 1 180 ? -8.104 1.946 6.795 1.00 96.44 180 LEU A CA 1
ATOM 1409 C C . LEU A 1 180 ? -9.544 1.593 7.151 1.00 96.44 180 LEU A C 1
ATOM 1411 O O . LEU A 1 180 ? -10.325 2.489 7.470 1.00 96.44 180 LEU A O 1
ATOM 1415 N N . ILE A 1 181 ? -9.884 0.311 7.095 1.00 95.81 181 ILE A N 1
ATOM 1416 C CA . ILE A 1 181 ? -11.229 -0.203 7.349 1.00 95.81 181 ILE A CA 1
ATOM 1417 C C . ILE A 1 181 ? -11.108 -1.341 8.352 1.00 95.81 181 ILE A C 1
ATOM 1419 O O . ILE A 1 181 ? -10.398 -2.314 8.111 1.00 95.81 181 ILE A O 1
ATOM 1423 N N . GLY A 1 182 ? -11.786 -1.208 9.481 1.00 95.06 182 GLY A N 1
ATOM 1424 C CA . GLY A 1 182 ? -11.937 -2.274 10.458 1.00 95.06 182 GLY A CA 1
ATOM 1425 C C . GLY A 1 182 ? -13.400 -2.671 10.538 1.00 95.06 182 GLY A C 1
ATOM 1426 O O . GLY A 1 182 ? -14.266 -1.796 10.590 1.00 95.06 182 GLY A O 1
ATOM 1427 N N . ARG A 1 183 ? -13.673 -3.973 10.524 1.00 93.06 183 ARG A N 1
ATOM 1428 C CA . ARG A 1 183 ? -15.022 -4.511 10.695 1.00 93.06 183 ARG A CA 1
ATOM 1429 C C . ARG A 1 183 ? -15.072 -5.473 11.871 1.00 93.06 183 ARG A C 1
ATOM 1431 O O . ARG A 1 183 ? -14.105 -6.211 12.055 1.00 93.06 183 ARG A O 1
ATOM 1438 N N . PRO A 1 184 ? -16.151 -5.488 12.667 1.00 91.38 184 PRO A N 1
ATOM 1439 C CA . PRO A 1 184 ? -16.259 -6.398 13.805 1.00 91.38 184 PRO A CA 1
ATOM 1440 C C . PRO A 1 184 ? -16.253 -7.886 13.425 1.00 91.38 184 PRO A C 1
ATOM 1442 O O . PRO A 1 184 ? -15.869 -8.710 14.249 1.00 91.38 184 PRO A O 1
ATOM 1445 N N . ASP A 1 185 ? -16.675 -8.231 12.207 1.00 89.06 185 ASP A N 1
ATOM 1446 C CA . ASP A 1 185 ? -16.729 -9.599 11.672 1.00 89.06 185 ASP A CA 1
ATOM 1447 C C . ASP A 1 185 ? -15.425 -10.050 10.988 1.00 89.06 185 ASP A C 1
ATOM 1449 O O . ASP A 1 185 ? -15.228 -11.242 10.757 1.00 89.06 185 ASP A O 1
ATOM 1453 N N . GLU A 1 186 ? -14.506 -9.124 10.705 1.00 90.75 186 GLU A N 1
ATOM 1454 C CA . GLU A 1 186 ? -13.168 -9.418 10.189 1.00 90.75 186 GLU A CA 1
ATOM 1455 C C . GLU A 1 186 ? -12.151 -9.436 11.344 1.00 90.75 186 GLU A C 1
ATOM 1457 O O . GLU A 1 186 ? -12.188 -8.598 12.241 1.00 90.75 186 GLU A O 1
ATOM 1462 N N . SER A 1 187 ? -11.190 -10.364 11.330 1.00 91.38 187 SER A N 1
ATOM 1463 C CA . SER A 1 187 ? -10.095 -10.388 12.320 1.00 91.38 187 SER A CA 1
ATOM 1464 C C . SER A 1 187 ? -8.934 -9.447 11.977 1.00 91.38 187 SER A C 1
ATOM 1466 O O . SER A 1 187 ? -8.002 -9.307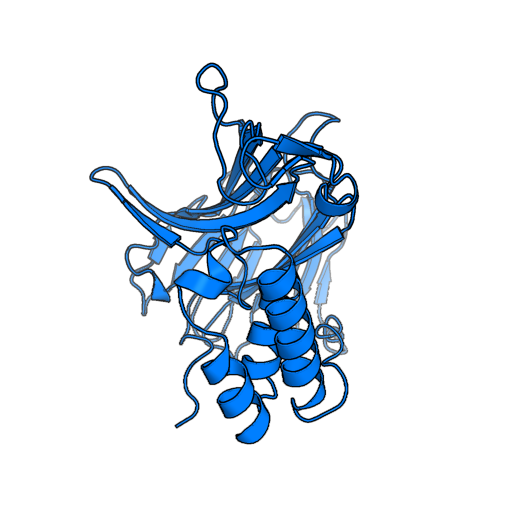 12.768 1.00 91.38 187 SER A O 1
ATOM 1468 N N . PHE A 1 188 ? -8.987 -8.798 10.814 1.00 93.19 188 PHE A N 1
ATOM 1469 C CA . PHE A 1 188 ? -7.934 -7.950 10.265 1.00 93.19 188 PHE A CA 1
ATOM 1470 C C . PHE A 1 188 ? -8.425 -6.522 10.021 1.00 93.19 188 PHE A C 1
ATOM 1472 O O . PHE A 1 188 ? -9.610 -6.276 9.796 1.00 93.19 188 PHE A O 1
ATOM 1479 N N . VAL A 1 189 ? -7.495 -5.566 9.985 1.00 95.25 189 VAL A N 1
ATOM 1480 C CA . VAL A 1 189 ? -7.758 -4.232 9.429 1.00 95.25 189 VAL A CA 1
ATOM 1481 C C . VAL A 1 189 ? -7.379 -4.244 7.957 1.00 95.25 189 VAL A C 1
ATOM 1483 O O . VAL A 1 189 ? -6.238 -4.523 7.590 1.00 95.25 189 VAL A O 1
ATOM 1486 N N . ARG A 1 190 ? -8.327 -3.912 7.090 1.00 94.44 190 ARG A N 1
ATOM 1487 C CA . ARG A 1 190 ? -8.082 -3.754 5.660 1.00 94.44 190 ARG A CA 1
ATOM 1488 C C . ARG A 1 190 ? -7.468 -2.385 5.395 1.00 94.44 190 ARG A C 1
ATOM 1490 O O . ARG A 1 190 ? -7.990 -1.364 5.841 1.00 94.44 190 ARG A O 1
ATOM 1497 N N . MET A 1 191 ? -6.381 -2.349 4.638 1.00 95.56 191 MET A N 1
ATOM 1498 C CA . MET A 1 191 ? -5.733 -1.119 4.199 1.00 95.56 191 MET A CA 1
ATOM 1499 C C . MET A 1 191 ? -5.697 -1.055 2.678 1.00 95.56 191 MET A C 1
ATOM 1501 O O . MET A 1 191 ? -5.086 -1.897 2.030 1.00 95.56 191 MET A O 1
ATOM 1505 N N . VAL A 1 192 ? -6.289 -0.011 2.109 1.00 94.69 192 VAL A N 1
ATOM 1506 C CA . VAL A 1 192 ? -6.218 0.280 0.675 1.00 94.69 192 VAL A CA 1
ATOM 1507 C C . VAL A 1 192 ? -5.294 1.470 0.466 1.00 94.69 192 VAL A C 1
ATOM 1509 O O . VAL A 1 192 ? -5.546 2.552 0.992 1.00 94.69 192 VAL A O 1
ATOM 1512 N N . VAL A 1 193 ? -4.232 1.282 -0.312 1.00 95.31 193 VAL A N 1
ATOM 1513 C CA . VAL A 1 193 ? -3.277 2.332 -0.682 1.00 95.31 193 VAL A CA 1
ATOM 1514 C C . VAL A 1 193 ? -3.457 2.653 -2.157 1.00 95.31 193 VAL A C 1
ATOM 1516 O O . VAL A 1 193 ? -3.274 1.790 -3.012 1.00 95.31 193 VAL A O 1
ATOM 1519 N N . ARG A 1 194 ? -3.794 3.904 -2.461 1.00 95.25 194 ARG A N 1
ATOM 1520 C CA . ARG A 1 194 ? -3.815 4.450 -3.819 1.00 95.25 194 ARG A CA 1
ATOM 1521 C C . ARG A 1 194 ? -2.670 5.433 -3.960 1.00 95.25 194 ARG A C 1
ATOM 1523 O O . ARG A 1 194 ? -2.606 6.406 -3.209 1.00 95.25 194 ARG A O 1
ATOM 1530 N N . VAL A 1 195 ? -1.775 5.191 -4.908 1.00 94.88 195 VAL A N 1
ATOM 1531 C CA . VAL A 1 195 ? -0.626 6.056 -5.176 1.00 94.88 195 VAL A CA 1
ATOM 1532 C C . VAL A 1 195 ? -0.596 6.432 -6.647 1.00 94.88 195 VAL A C 1
ATOM 1534 O O . VAL A 1 195 ? -0.658 5.572 -7.518 1.00 94.88 195 VAL A O 1
ATOM 1537 N N . HIS A 1 196 ? -0.496 7.725 -6.935 1.00 93.56 196 HIS A N 1
ATOM 1538 C CA . HIS A 1 196 ? -0.315 8.198 -8.300 1.00 93.56 196 HIS A CA 1
ATOM 1539 C C . HIS A 1 196 ? 1.177 8.327 -8.589 1.00 93.56 196 HIS A C 1
ATOM 1541 O O . HIS A 1 196 ? 1.864 9.146 -7.968 1.00 93.56 196 HIS A O 1
ATOM 1547 N N . ASN A 1 197 ? 1.692 7.519 -9.513 1.00 92.94 197 ASN A N 1
ATOM 1548 C CA . ASN A 1 197 ? 3.090 7.622 -9.889 1.00 92.94 197 ASN A CA 1
ATOM 1549 C C . ASN A 1 197 ? 3.306 8.786 -10.863 1.00 92.94 197 ASN A C 1
ATOM 1551 O O . ASN A 1 197 ? 2.736 8.824 -11.949 1.00 92.94 197 ASN A O 1
ATOM 1555 N N . THR A 1 198 ? 4.177 9.716 -10.477 1.00 90.31 198 THR A N 1
ATOM 1556 C CA . THR A 1 198 ? 4.614 10.841 -11.316 1.00 90.31 198 THR A CA 1
ATOM 1557 C C . THR A 1 198 ? 6.110 10.791 -11.615 1.00 90.31 198 THR A C 1
ATOM 1559 O O . THR A 1 198 ? 6.670 11.801 -12.040 1.00 90.31 198 THR A O 1
ATOM 1562 N N . ARG A 1 199 ? 6.783 9.677 -11.306 1.00 91.06 199 ARG A N 1
ATOM 1563 C CA . ARG A 1 199 ? 8.235 9.544 -11.416 1.00 91.06 199 ARG A CA 1
ATOM 1564 C C . ARG A 1 199 ? 8.611 8.424 -12.366 1.00 91.06 199 ARG A C 1
ATOM 1566 O O . ARG A 1 199 ? 7.996 7.361 -12.359 1.00 91.06 199 ARG A O 1
ATOM 1573 N N . ASP A 1 200 ? 9.650 8.690 -13.134 1.00 94.06 200 ASP A N 1
ATOM 1574 C CA . ASP A 1 200 ? 10.285 7.700 -13.986 1.00 94.06 200 ASP A CA 1
ATOM 1575 C C . ASP A 1 200 ? 11.442 7.058 -13.232 1.00 94.06 200 ASP A C 1
ATOM 1577 O O . ASP A 1 200 ? 12.048 7.711 -12.383 1.00 94.06 200 ASP A O 1
ATOM 1581 N N . ASP A 1 201 ? 11.758 5.809 -13.570 1.00 94.62 201 ASP A N 1
ATOM 1582 C CA . ASP A 1 201 ? 12.970 5.122 -13.111 1.00 94.62 201 ASP A CA 1
ATOM 1583 C C . ASP A 1 201 ? 13.135 5.173 -11.584 1.00 94.62 201 ASP A C 1
ATOM 1585 O O . ASP A 1 201 ? 14.171 5.562 -11.046 1.00 94.62 201 ASP A O 1
ATOM 1589 N N . HIS A 1 202 ? 12.067 4.814 -10.876 1.00 93.69 202 HIS A N 1
ATOM 1590 C CA . HIS A 1 202 ? 11.979 4.866 -9.422 1.00 93.69 202 HIS A CA 1
ATOM 1591 C C . HIS A 1 202 ? 11.224 3.657 -8.878 1.00 93.69 202 HIS A C 1
ATOM 1593 O O . HIS A 1 202 ? 10.301 3.123 -9.500 1.00 93.69 202 HIS A O 1
ATOM 1599 N N . ARG A 1 203 ? 11.562 3.276 -7.646 1.00 94.12 203 ARG A N 1
ATOM 1600 C CA . ARG A 1 203 ? 10.826 2.281 -6.872 1.00 94.12 203 ARG A CA 1
ATOM 1601 C C . ARG A 1 203 ? 10.340 2.869 -5.556 1.00 94.12 203 ARG A C 1
ATOM 1603 O O . ARG A 1 203 ? 11.146 3.272 -4.718 1.00 94.12 203 ARG A O 1
ATOM 1610 N N . LEU A 1 204 ? 9.028 2.812 -5.349 1.00 94.44 204 LEU A N 1
ATOM 1611 C CA . LEU A 1 204 ? 8.375 3.098 -4.078 1.00 94.44 204 LEU A CA 1
ATOM 1612 C C . LEU A 1 204 ? 7.957 1.784 -3.416 1.00 94.44 204 LEU A C 1
ATOM 1614 O O . LEU A 1 204 ? 7.169 1.015 -3.972 1.00 94.44 204 LEU A O 1
ATOM 1618 N N . ARG A 1 205 ? 8.437 1.548 -2.197 1.00 94.31 205 ARG A N 1
ATOM 1619 C CA . ARG A 1 205 ? 8.010 0.432 -1.349 1.00 94.31 205 ARG A CA 1
ATOM 1620 C C . ARG A 1 205 ? 7.267 0.929 -0.126 1.00 94.31 205 ARG A C 1
ATOM 1622 O O . ARG A 1 205 ? 7.606 1.976 0.419 1.00 94.31 205 ARG A O 1
ATOM 1629 N N . ILE A 1 206 ? 6.314 0.137 0.339 1.00 95.00 206 ILE A N 1
ATOM 1630 C CA . ILE A 1 206 ? 5.795 0.211 1.702 1.00 95.00 206 ILE A CA 1
ATOM 1631 C C . ILE A 1 206 ? 6.527 -0.815 2.564 1.00 95.00 206 ILE A C 1
ATOM 1633 O O . ILE A 1 206 ? 6.916 -1.879 2.080 1.00 95.00 206 ILE A O 1
ATOM 1637 N N . ARG A 1 207 ? 6.740 -0.485 3.835 1.00 93.75 207 ARG A N 1
ATOM 1638 C CA . ARG A 1 207 ? 7.284 -1.371 4.858 1.00 93.75 207 ARG A CA 1
ATOM 1639 C C . ARG A 1 207 ? 6.370 -1.366 6.079 1.00 93.75 207 ARG A C 1
ATOM 1641 O O . ARG A 1 207 ? 5.988 -0.291 6.539 1.00 93.75 207 ARG A O 1
ATOM 1648 N N . PHE A 1 208 ? 6.098 -2.556 6.598 1.00 93.56 208 PHE A N 1
ATOM 1649 C CA . PHE A 1 208 ? 5.380 -2.839 7.836 1.00 93.56 208 PHE A CA 1
ATOM 1650 C C . PHE A 1 208 ? 6.389 -3.344 8.868 1.00 93.56 208 PHE A C 1
ATOM 1652 O O . PHE A 1 208 ? 6.890 -4.462 8.767 1.00 93.56 208 PHE A O 1
ATOM 1659 N N . LEU A 1 209 ? 6.756 -2.485 9.808 1.00 91.31 209 LEU A N 1
ATOM 1660 C CA . LEU A 1 209 ? 7.732 -2.746 10.860 1.00 91.31 209 LEU A CA 1
ATOM 1661 C C . LEU A 1 209 ? 7.095 -3.542 12.006 1.00 91.31 209 LEU A C 1
ATOM 1663 O O . LEU A 1 209 ? 5.874 -3.565 12.151 1.00 91.31 209 LEU A O 1
ATOM 1667 N N . GLY A 1 210 ? 7.930 -4.204 12.808 1.00 85.94 210 GLY A N 1
ATOM 1668 C CA . GLY A 1 210 ? 7.497 -4.947 14.001 1.00 85.94 210 GLY A CA 1
ATOM 1669 C C . GLY A 1 210 ? 6.787 -6.271 13.697 1.00 85.94 210 GLY A C 1
ATOM 1670 O O . GLY A 1 210 ? 6.509 -7.049 14.604 1.00 85.94 210 GLY A O 1
ATOM 1671 N N . CYS A 1 211 ? 6.550 -6.574 12.420 1.00 83.62 211 CYS A N 1
ATOM 1672 C CA . CYS A 1 211 ? 5.959 -7.828 11.968 1.00 83.62 211 CYS A CA 1
ATOM 1673 C C . CYS A 1 211 ? 7.041 -8.916 11.930 1.00 83.62 211 CYS A C 1
ATOM 1675 O O . CYS A 1 211 ? 7.711 -9.106 10.915 1.00 83.62 211 CYS A O 1
ATOM 1677 N N . ARG A 1 212 ? 7.249 -9.606 13.060 1.00 76.56 212 ARG A N 1
ATOM 1678 C CA . ARG A 1 212 ? 8.182 -10.748 13.156 1.00 76.56 212 ARG A CA 1
ATOM 1679 C C . ARG A 1 212 ? 7.742 -11.922 12.298 1.00 76.56 212 ARG A C 1
ATOM 1681 O O . ARG A 1 212 ? 8.575 -12.616 11.721 1.00 76.56 212 ARG A O 1
ATOM 1688 N N . ARG A 1 213 ? 6.430 -12.131 12.227 1.00 79.38 213 ARG A N 1
ATOM 1689 C CA . ARG A 1 213 ? 5.824 -13.155 11.393 1.00 79.38 213 ARG A CA 1
ATOM 1690 C C . ARG A 1 213 ? 5.294 -12.510 10.118 1.00 79.38 213 ARG A C 1
ATOM 1692 O O . ARG A 1 213 ? 4.564 -11.523 10.171 1.00 79.38 213 ARG A O 1
ATOM 1699 N N . ALA A 1 214 ? 5.708 -13.052 8.978 1.00 75.00 214 ALA A N 1
ATOM 1700 C CA . ALA A 1 214 ? 5.359 -12.521 7.663 1.00 75.00 214 ALA A CA 1
ATOM 1701 C C . ALA A 1 214 ? 3.854 -12.580 7.374 1.00 75.00 214 ALA A C 1
ATOM 1703 O O . ALA A 1 214 ? 3.344 -11.729 6.660 1.00 75.00 214 ALA A O 1
ATOM 1704 N N . ASP A 1 215 ? 3.175 -13.570 7.954 1.00 81.69 215 ASP A N 1
ATOM 1705 C CA . ASP A 1 215 ? 1.740 -13.836 7.840 1.00 81.69 215 ASP A CA 1
ATOM 1706 C C . ASP A 1 215 ? 0.864 -12.846 8.627 1.00 81.69 215 ASP A C 1
ATOM 1708 O O . ASP A 1 215 ? -0.346 -12.834 8.436 1.00 81.69 215 ASP A O 1
ATOM 1712 N N . ALA A 1 216 ? 1.460 -11.977 9.455 1.00 87.06 216 ALA A N 1
ATOM 1713 C CA . ALA A 1 216 ? 0.754 -10.875 10.114 1.00 87.06 216 ALA A CA 1
ATOM 1714 C C . ALA A 1 216 ? 0.305 -9.784 9.130 1.00 87.06 216 ALA A C 1
ATOM 1716 O O . ALA A 1 216 ? -0.511 -8.929 9.472 1.00 87.06 216 ALA A O 1
ATOM 1717 N N . ILE A 1 217 ? 0.877 -9.772 7.927 1.00 89.81 217 ILE A N 1
ATOM 1718 C CA . ILE A 1 217 ? 0.462 -8.910 6.832 1.00 89.81 217 ILE A CA 1
ATOM 1719 C C . ILE A 1 217 ? 0.160 -9.820 5.653 1.00 89.81 217 ILE A C 1
ATOM 1721 O O . ILE A 1 217 ? 0.935 -10.717 5.337 1.00 89.81 217 ILE A O 1
ATOM 1725 N N . ASP A 1 218 ? -0.923 -9.538 4.953 1.00 86.81 218 ASP A N 1
ATOM 1726 C CA . ASP A 1 218 ? -1.176 -10.140 3.654 1.00 86.81 218 ASP A CA 1
ATOM 1727 C C . ASP A 1 218 ? -1.498 -9.059 2.624 1.00 86.81 218 ASP A C 1
ATOM 1729 O O . ASP A 1 218 ? -1.810 -7.917 2.976 1.00 86.81 218 ASP A O 1
ATOM 1733 N N . SER A 1 219 ? -1.410 -9.391 1.342 1.00 83.00 219 SER A N 1
ATOM 1734 C CA . SER A 1 219 ? -1.696 -8.470 0.245 1.00 83.00 219 SER A CA 1
ATOM 1735 C C . SER A 1 219 ? -2.518 -9.126 -0.857 1.00 83.00 219 SER A C 1
ATOM 1737 O O . SER A 1 219 ? -2.504 -10.340 -1.028 1.00 83.00 219 SER A O 1
ATOM 1739 N N . ASP A 1 220 ? -3.188 -8.310 -1.667 1.00 70.31 220 ASP A N 1
ATOM 1740 C CA . ASP A 1 220 ? -3.940 -8.726 -2.860 1.00 70.31 220 ASP A CA 1
ATOM 1741 C C . ASP A 1 220 ? -3.046 -9.155 -4.048 1.00 70.31 220 ASP A C 1
ATOM 1743 O O . ASP A 1 220 ? -3.341 -8.878 -5.213 1.00 70.31 220 ASP A O 1
ATOM 1747 N N . GLY A 1 221 ? -1.914 -9.803 -3.758 1.00 65.50 221 GLY A N 1
ATOM 1748 C CA . GLY A 1 221 ? -0.879 -10.142 -4.733 1.00 65.50 221 GLY A CA 1
ATOM 1749 C C . GLY A 1 221 ? 0.052 -8.976 -5.066 1.00 65.50 221 GLY A C 1
ATOM 1750 O O . GLY A 1 221 ? 0.715 -9.006 -6.100 1.00 65.50 221 GLY A O 1
ATOM 1751 N N . THR A 1 222 ? 0.114 -7.934 -4.230 1.00 71.19 222 THR A N 1
ATOM 1752 C CA . THR A 1 222 ? 0.999 -6.785 -4.470 1.00 71.19 222 THR A CA 1
ATOM 1753 C C . THR A 1 222 ? 2.459 -7.252 -4.678 1.00 71.19 222 THR A C 1
ATOM 1755 O O . THR A 1 222 ? 2.995 -7.968 -3.830 1.00 71.19 222 THR A O 1
ATOM 1758 N N . PRO A 1 223 ? 3.134 -6.864 -5.784 1.00 62.62 223 PRO A N 1
ATOM 1759 C CA . PRO A 1 223 ? 4.455 -7.391 -6.128 1.00 62.62 223 PRO A CA 1
ATOM 1760 C C . PRO A 1 223 ? 5.542 -7.105 -5.087 1.00 62.62 223 PRO A C 1
ATOM 1762 O O . PRO A 1 223 ? 5.528 -6.088 -4.391 1.00 62.62 223 PRO A O 1
ATOM 1765 N N . GLY A 1 224 ? 6.560 -7.970 -5.043 1.00 62.47 224 GLY A N 1
ATOM 1766 C CA . GLY A 1 224 ? 7.721 -7.784 -4.169 1.00 62.47 224 GLY A CA 1
ATOM 1767 C C . GLY A 1 224 ? 7.367 -7.807 -2.682 1.00 62.47 224 GLY A C 1
ATOM 1768 O O . GLY A 1 224 ? 8.024 -7.112 -1.906 1.00 62.47 224 GLY A O 1
ATOM 1769 N N . PHE A 1 225 ? 6.323 -8.561 -2.323 1.00 75.62 225 PHE A N 1
ATOM 1770 C CA . PHE A 1 225 ? 5.940 -8.864 -0.952 1.00 75.62 225 PHE A CA 1
ATOM 1771 C C . PHE A 1 225 ? 6.979 -9.803 -0.331 1.00 75.62 225 PHE A C 1
ATOM 1773 O O . PHE A 1 225 ? 7.043 -10.984 -0.665 1.00 75.62 225 PHE A O 1
ATOM 1780 N N . VAL A 1 226 ? 7.854 -9.260 0.510 1.00 75.44 226 VAL A N 1
ATOM 1781 C CA . VAL A 1 226 ? 8.993 -9.987 1.076 1.00 75.44 226 VAL A CA 1
ATOM 1782 C C . VAL A 1 226 ? 9.080 -9.706 2.566 1.00 75.44 226 VAL A C 1
ATOM 1784 O O . VAL A 1 226 ? 9.137 -8.549 2.993 1.00 75.44 226 VAL A O 1
ATOM 1787 N N . ALA A 1 227 ? 9.139 -10.776 3.353 1.00 74.75 227 ALA A N 1
ATOM 1788 C CA . ALA A 1 227 ? 9.528 -10.706 4.749 1.00 74.75 227 ALA A CA 1
ATOM 1789 C C . ALA A 1 227 ? 11.041 -10.506 4.836 1.00 74.75 227 ALA A C 1
ATOM 1791 O O . ALA A 1 227 ? 11.820 -11.321 4.345 1.00 74.75 227 ALA A O 1
ATOM 1792 N N . VAL A 1 228 ? 11.458 -9.405 5.445 1.00 76.81 228 VAL A N 1
ATOM 1793 C CA . VAL A 1 228 ? 12.861 -9.087 5.667 1.00 76.81 228 VAL A CA 1
ATOM 1794 C C . VAL A 1 228 ? 13.137 -9.184 7.157 1.00 76.81 228 VAL A C 1
ATOM 1796 O O . VAL A 1 228 ? 12.571 -8.451 7.968 1.00 76.81 228 VAL A O 1
ATOM 1799 N N . SER A 1 229 ? 14.041 -10.092 7.500 1.00 66.31 229 SER A N 1
ATOM 1800 C CA . SER A 1 229 ? 14.563 -10.259 8.848 1.00 66.31 229 SER A CA 1
ATOM 1801 C C . SER A 1 229 ? 16.046 -9.920 8.831 1.00 66.31 229 SER A C 1
ATOM 1803 O O . SER A 1 229 ? 16.803 -10.523 8.074 1.00 66.31 229 SER A O 1
ATOM 1805 N N . ASN A 1 230 ? 16.463 -8.949 9.639 1.00 65.38 230 ASN A N 1
ATOM 1806 C CA . ASN A 1 230 ? 17.870 -8.736 9.965 1.00 65.38 230 ASN A CA 1
ATOM 1807 C C . ASN A 1 230 ? 18.035 -8.608 11.483 1.00 65.38 230 ASN A C 1
ATOM 1809 O O . ASN A 1 230 ? 17.048 -8.425 12.194 1.00 65.38 230 ASN A O 1
ATOM 1813 N N . ASP A 1 231 ? 19.277 -8.667 11.966 1.00 55.94 231 ASP A N 1
ATOM 1814 C CA . ASP A 1 231 ? 19.602 -8.668 13.402 1.00 55.94 231 ASP A CA 1
ATOM 1815 C C . ASP A 1 231 ? 19.035 -7.462 14.175 1.00 55.94 231 ASP A C 1
ATOM 1817 O O . ASP A 1 231 ? 18.921 -7.500 15.397 1.00 55.94 231 ASP A O 1
ATOM 1821 N N . ALA A 1 232 ? 18.669 -6.382 13.476 1.00 61.94 232 ALA A N 1
ATOM 1822 C CA . ALA A 1 232 ? 18.167 -5.158 14.085 1.00 61.94 232 ALA A CA 1
ATOM 1823 C C . ALA A 1 232 ? 16.637 -5.016 14.033 1.00 61.94 232 ALA A C 1
ATOM 1825 O O . ALA A 1 232 ? 16.078 -4.367 14.918 1.00 61.94 232 ALA A O 1
ATOM 1826 N N . ARG A 1 233 ? 15.953 -5.517 12.988 1.00 68.44 233 ARG A N 1
ATOM 1827 C CA . ARG A 1 233 ? 14.509 -5.314 12.753 1.00 68.44 233 ARG A CA 1
ATOM 1828 C C . ARG A 1 233 ? 13.895 -6.398 11.861 1.00 68.44 233 ARG A C 1
ATOM 1830 O O . ARG A 1 233 ? 14.465 -6.788 10.843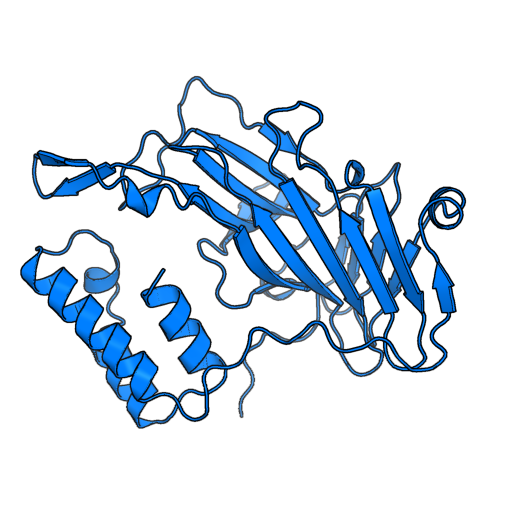 1.00 68.44 233 ARG A O 1
ATOM 1837 N N . HIS A 1 234 ? 12.649 -6.752 12.172 1.00 81.81 234 HIS A N 1
ATOM 1838 C CA . HIS A 1 234 ? 11.776 -7.535 11.297 1.00 81.81 234 HIS A CA 1
ATOM 1839 C C . HIS A 1 234 ? 10.756 -6.614 10.631 1.00 81.81 234 HIS A C 1
ATOM 1841 O O . HIS A 1 234 ? 10.129 -5.782 11.299 1.00 81.81 234 HIS A O 1
ATOM 1847 N N . PHE A 1 235 ? 10.610 -6.729 9.315 1.00 88.44 235 PHE A N 1
ATOM 1848 C CA . PHE A 1 235 ? 9.578 -6.013 8.584 1.00 88.44 235 PHE A CA 1
ATOM 1849 C C . PHE A 1 235 ? 9.115 -6.779 7.353 1.00 88.44 235 PHE A C 1
ATOM 1851 O O . PHE A 1 235 ? 9.883 -7.493 6.715 1.00 88.44 235 PHE A O 1
ATOM 1858 N N . VAL A 1 236 ? 7.870 -6.551 6.963 1.00 89.25 236 VAL A N 1
ATOM 1859 C CA . VAL A 1 236 ? 7.350 -6.962 5.659 1.00 89.25 236 VAL A CA 1
ATOM 1860 C C . VAL A 1 236 ? 7.452 -5.772 4.715 1.00 89.25 236 VAL A C 1
ATOM 1862 O O . VAL A 1 236 ? 7.106 -4.654 5.091 1.00 89.25 236 VAL A O 1
ATOM 1865 N N . ALA A 1 237 ? 7.951 -5.970 3.501 1.00 90.31 237 ALA A N 1
ATOM 1866 C CA . ALA A 1 237 ? 7.982 -4.937 2.472 1.00 90.31 237 ALA A CA 1
ATOM 1867 C C . ALA A 1 237 ? 7.166 -5.358 1.258 1.00 90.31 237 ALA A C 1
ATOM 1869 O O . ALA A 1 237 ? 7.155 -6.531 0.914 1.00 90.31 237 ALA A O 1
ATOM 1870 N N . ALA A 1 238 ? 6.539 -4.395 0.590 1.00 90.44 238 ALA A N 1
ATOM 1871 C CA . ALA A 1 238 ? 5.838 -4.606 -0.670 1.00 90.44 238 ALA A CA 1
ATOM 1872 C C . ALA A 1 238 ? 6.139 -3.453 -1.633 1.00 90.44 238 ALA A C 1
ATOM 1874 O O . ALA A 1 238 ? 6.316 -2.305 -1.211 1.00 90.44 238 ALA A O 1
ATOM 1875 N N . THR A 1 239 ? 6.227 -3.740 -2.929 1.00 92.44 239 THR A N 1
ATOM 1876 C CA . THR A 1 239 ? 6.488 -2.722 -3.953 1.00 92.44 239 THR A CA 1
ATOM 1877 C C . THR A 1 239 ? 5.170 -2.128 -4.428 1.00 92.44 239 THR A C 1
ATOM 1879 O O . THR A 1 239 ? 4.355 -2.819 -5.029 1.00 92.44 239 THR A O 1
ATOM 1882 N N . LEU A 1 240 ? 4.979 -0.835 -4.163 1.00 92.81 240 LEU A N 1
ATOM 1883 C CA . LEU A 1 240 ? 3.806 -0.091 -4.620 1.00 92.81 240 LEU A CA 1
ATOM 1884 C C . LEU A 1 240 ? 4.013 0.425 -6.046 1.00 92.81 240 LEU A C 1
ATOM 1886 O O . LEU A 1 240 ? 3.152 0.309 -6.903 1.00 92.81 240 LEU A O 1
ATOM 1890 N N . VAL A 1 241 ? 5.195 0.975 -6.317 1.00 92.50 241 VAL A N 1
ATOM 1891 C CA . VAL A 1 241 ? 5.571 1.476 -7.641 1.00 92.50 241 VAL A CA 1
ATOM 1892 C C . VAL A 1 241 ? 6.927 0.890 -7.991 1.00 92.50 241 VAL A C 1
ATOM 1894 O O . VAL A 1 241 ? 7.853 0.969 -7.184 1.00 92.50 241 VAL A O 1
ATOM 1897 N N . ARG A 1 242 ? 7.068 0.367 -9.207 1.00 92.94 242 ARG A N 1
ATOM 1898 C CA . ARG A 1 242 ? 8.359 0.242 -9.887 1.00 92.94 242 ARG A CA 1
ATOM 1899 C C . ARG A 1 242 ? 8.175 0.758 -11.306 1.00 92.94 242 ARG A C 1
ATOM 1901 O O . ARG A 1 242 ? 7.559 0.091 -12.130 1.00 92.94 242 ARG A O 1
ATOM 1908 N N . ALA A 1 243 ? 8.652 1.971 -11.532 1.00 92.19 243 ALA A N 1
ATOM 1909 C CA . ALA A 1 243 ? 8.695 2.612 -12.830 1.00 92.19 243 ALA A CA 1
ATOM 1910 C C . ALA A 1 243 ? 10.074 2.346 -13.429 1.00 92.19 243 ALA A C 1
ATOM 1912 O O . ALA A 1 243 ? 11.076 2.658 -12.790 1.00 92.19 243 ALA A O 1
ATOM 1913 N N . CYS A 1 244 ? 10.126 1.731 -14.607 1.00 92.38 244 CYS A N 1
ATOM 1914 C CA . CYS A 1 244 ? 11.378 1.496 -15.315 1.00 92.38 244 CYS A CA 1
ATOM 1915 C C . CYS A 1 244 ? 11.131 1.563 -16.819 1.00 92.38 244 CYS A C 1
ATOM 1917 O O . CYS A 1 244 ? 10.322 0.812 -17.360 1.00 92.38 244 CYS A O 1
ATOM 1919 N N . GLY A 1 245 ? 11.819 2.477 -17.498 1.00 90.00 245 GLY A N 1
ATOM 1920 C CA . GLY A 1 245 ? 11.659 2.704 -18.935 1.00 90.00 245 GLY A CA 1
ATOM 1921 C C . GLY A 1 245 ? 12.566 1.852 -19.816 1.00 90.00 245 GLY A C 1
ATOM 1922 O O . GLY A 1 245 ? 12.697 2.168 -20.998 1.00 90.00 245 GLY A O 1
ATOM 1923 N N . ARG A 1 246 ? 13.227 0.825 -19.270 1.00 91.00 246 ARG A N 1
ATOM 1924 C CA . ARG A 1 246 ? 14.276 0.054 -19.952 1.00 91.00 246 ARG A CA 1
ATOM 1925 C C . ARG A 1 246 ? 14.017 -1.444 -19.857 1.00 91.00 246 ARG A C 1
ATOM 1927 O O . ARG A 1 246 ? 13.825 -1.961 -18.765 1.00 91.00 246 ARG A O 1
ATOM 1934 N N . LEU A 1 247 ? 14.076 -2.140 -20.985 1.00 86.06 247 LEU A N 1
ATOM 1935 C CA . LEU A 1 247 ? 14.046 -3.601 -21.073 1.00 86.06 247 LEU A CA 1
ATOM 1936 C C . LEU A 1 247 ? 15.368 -4.096 -21.654 1.00 86.06 247 LEU A C 1
ATOM 1938 O O . LEU A 1 247 ? 15.833 -3.546 -22.654 1.00 86.06 247 LEU A O 1
ATOM 1942 N N . ARG A 1 248 ? 15.950 -5.145 -21.071 1.00 84.50 248 ARG A N 1
ATOM 1943 C CA . ARG A 1 248 ? 17.104 -5.820 -21.658 1.00 84.50 248 ARG A CA 1
ATOM 1944 C C . ARG A 1 248 ? 16.623 -6.903 -22.624 1.00 84.50 248 ARG A C 1
ATOM 1946 O O . ARG A 1 248 ? 15.882 -7.797 -22.246 1.00 84.50 248 ARG A O 1
ATOM 1953 N N . ALA A 1 249 ? 17.037 -6.813 -23.884 1.00 78.50 249 ALA A N 1
ATOM 1954 C CA . ALA A 1 249 ? 16.726 -7.787 -24.927 1.00 78.50 249 ALA A CA 1
ATOM 1955 C C . ALA A 1 249 ? 18.045 -8.314 -25.512 1.00 78.50 249 ALA A C 1
ATOM 1957 O O . ALA A 1 249 ? 18.597 -7.750 -26.459 1.00 78.50 249 ALA A O 1
ATOM 1958 N N . GLY A 1 250 ? 18.589 -9.363 -24.888 1.00 80.00 250 GLY A N 1
ATOM 1959 C CA . GLY A 1 250 ? 19.953 -9.831 -25.151 1.00 80.00 250 GLY A CA 1
ATOM 1960 C C . GLY A 1 250 ? 20.994 -8.797 -24.705 1.00 80.00 250 GLY A C 1
ATOM 1961 O O . GLY A 1 250 ? 21.024 -8.397 -23.537 1.00 80.00 250 GLY A O 1
ATOM 1962 N N . ASP A 1 251 ? 21.825 -8.345 -25.644 1.00 84.00 251 ASP A N 1
ATOM 1963 C CA . ASP A 1 251 ? 22.841 -7.307 -25.408 1.00 84.00 251 ASP A CA 1
ATOM 1964 C C . ASP A 1 251 ? 22.320 -5.880 -25.640 1.00 84.00 251 ASP A C 1
ATOM 1966 O O . ASP A 1 251 ? 23.010 -4.904 -25.345 1.00 84.00 251 ASP A O 1
ATOM 1970 N N . ALA A 1 252 ? 21.093 -5.734 -26.147 1.00 80.62 252 ALA A N 1
ATOM 1971 C CA . ALA A 1 252 ? 20.478 -4.438 -26.391 1.00 80.62 252 ALA A CA 1
ATOM 1972 C C . ALA A 1 252 ? 19.614 -3.984 -25.207 1.00 80.62 252 ALA A C 1
ATOM 1974 O O . ALA A 1 252 ? 18.971 -4.783 -24.525 1.00 80.62 252 ALA A O 1
ATOM 1975 N N . THR A 1 253 ? 19.547 -2.667 -25.005 1.00 88.38 253 THR A N 1
ATOM 1976 C CA . THR A 1 253 ? 18.546 -2.033 -24.138 1.00 88.38 253 THR A CA 1
ATOM 1977 C C . THR A 1 253 ? 17.479 -1.379 -25.004 1.00 88.38 253 THR A C 1
ATOM 1979 O O . THR A 1 253 ? 17.789 -0.544 -25.853 1.00 88.38 253 THR A O 1
ATOM 1982 N N . VAL A 1 254 ? 16.221 -1.747 -24.780 1.00 87.62 254 VAL A N 1
ATOM 1983 C CA . VAL A 1 254 ? 15.053 -1.236 -25.501 1.00 87.62 254 VAL A CA 1
ATOM 1984 C C . VAL A 1 254 ? 14.274 -0.283 -24.599 1.00 87.62 254 VAL A C 1
ATOM 1986 O O . VAL A 1 254 ? 14.028 -0.574 -23.427 1.00 87.62 254 VAL A O 1
ATOM 1989 N N . ALA A 1 255 ? 13.870 0.864 -25.146 1.00 90.50 255 ALA A N 1
ATOM 1990 C CA . ALA A 1 255 ? 13.031 1.819 -24.434 1.00 90.50 255 ALA A CA 1
ATOM 1991 C C . ALA A 1 255 ? 11.581 1.315 -24.343 1.00 90.50 255 ALA A C 1
ATOM 1993 O O . ALA A 1 255 ? 10.960 0.972 -25.347 1.00 90.50 255 ALA A O 1
ATOM 1994 N N . VAL A 1 256 ? 11.024 1.326 -23.134 1.00 86.50 256 VAL A N 1
ATOM 1995 C CA . VAL A 1 256 ? 9.667 0.857 -22.813 1.00 86.50 256 VAL A CA 1
ATOM 1996 C C . VAL A 1 256 ? 8.923 1.917 -21.991 1.00 86.50 256 VAL A C 1
ATOM 1998 O O . VAL A 1 256 ? 8.614 1.709 -20.819 1.00 86.50 256 VAL A O 1
ATOM 2001 N N . PRO A 1 257 ? 8.605 3.090 -22.572 1.00 85.94 257 PRO A N 1
ATOM 2002 C CA . PRO A 1 257 ? 8.056 4.227 -21.825 1.00 85.94 257 PRO A CA 1
ATOM 2003 C C . PRO A 1 257 ? 6.728 3.920 -21.115 1.00 85.94 257 PRO A C 1
ATOM 2005 O O . PRO A 1 257 ? 6.448 4.485 -20.060 1.00 85.94 257 PRO A O 1
ATOM 2008 N N . ALA A 1 258 ? 5.929 2.983 -21.636 1.00 80.94 258 ALA A N 1
ATOM 2009 C CA . ALA A 1 258 ? 4.694 2.538 -20.988 1.00 80.94 258 ALA A CA 1
ATOM 2010 C C . ALA A 1 258 ? 4.935 1.880 -19.612 1.00 80.94 258 ALA A C 1
ATOM 2012 O O . ALA A 1 258 ? 4.075 1.951 -18.733 1.00 80.94 258 ALA A O 1
ATOM 2013 N N . ALA A 1 259 ? 6.114 1.291 -19.391 1.00 84.19 259 ALA A N 1
ATOM 2014 C CA . ALA A 1 259 ? 6.483 0.656 -18.129 1.00 84.19 259 ALA A CA 1
ATOM 2015 C C . ALA A 1 259 ? 6.910 1.655 -17.034 1.00 84.19 259 ALA A C 1
ATOM 2017 O O . ALA A 1 259 ? 7.106 1.263 -15.884 1.00 84.19 259 ALA A O 1
ATOM 2018 N N . GLN A 1 260 ? 6.930 2.961 -17.333 1.00 88.62 260 GLN A N 1
ATOM 2019 C CA . GLN A 1 260 ? 7.027 3.997 -16.299 1.00 88.62 260 GLN A CA 1
ATOM 2020 C C . GLN A 1 260 ? 5.776 4.072 -15.413 1.00 88.62 260 GLN A C 1
ATOM 2022 O O . GLN A 1 260 ? 5.801 4.714 -14.370 1.00 88.62 260 GLN A O 1
ATOM 2027 N N . CYS A 1 261 ? 4.670 3.416 -15.789 1.00 86.56 261 CYS A N 1
ATOM 2028 C CA . CYS A 1 261 ? 3.472 3.294 -14.952 1.00 86.56 261 CYS A CA 1
ATOM 2029 C C . CYS A 1 261 ? 2.962 4.645 -14.414 1.00 86.56 261 CYS A C 1
ATOM 2031 O O . CYS A 1 261 ? 2.618 4.741 -13.239 1.00 86.56 261 CYS A O 1
ATOM 2033 N N . ARG A 1 262 ? 2.936 5.698 -15.246 1.00 88.56 262 ARG A N 1
ATOM 2034 C CA . ARG A 1 262 ? 2.460 7.049 -14.880 1.00 88.56 262 ARG A CA 1
ATOM 2035 C C . ARG A 1 262 ? 0.934 7.096 -14.732 1.00 88.56 262 ARG A C 1
ATOM 2037 O O . ARG A 1 262 ? 0.226 7.637 -15.577 1.00 88.56 262 ARG A O 1
ATOM 2044 N N . LEU A 1 263 ? 0.427 6.442 -13.697 1.00 89.12 263 LEU A N 1
ATOM 2045 C CA . LEU A 1 263 ? -0.995 6.259 -13.423 1.00 89.12 263 LEU A CA 1
ATOM 2046 C C . LEU A 1 263 ? -1.233 6.047 -11.921 1.00 89.12 263 LEU A C 1
ATOM 2048 O O . LEU A 1 263 ? -0.288 5.958 -11.133 1.00 89.12 263 LEU A O 1
ATOM 2052 N N . GLU A 1 264 ? -2.503 5.986 -11.516 1.00 90.62 264 GLU A N 1
ATOM 2053 C CA . GLU A 1 264 ? -2.867 5.581 -10.154 1.00 90.62 264 GLU A CA 1
ATOM 2054 C C . GLU A 1 264 ? -2.782 4.058 -10.006 1.00 90.62 264 GLU A C 1
ATOM 2056 O O . GLU A 1 264 ? -3.469 3.312 -10.704 1.00 90.62 264 GLU A O 1
ATOM 2061 N N . LEU A 1 265 ? -1.957 3.607 -9.067 1.00 89.81 265 LEU A N 1
ATOM 2062 C CA . LEU A 1 265 ? -1.849 2.217 -8.648 1.00 89.81 265 LEU A CA 1
ATOM 2063 C C . LEU A 1 265 ? -2.611 2.025 -7.336 1.00 89.81 265 LEU A C 1
ATOM 2065 O O . LEU A 1 265 ? -2.510 2.847 -6.422 1.00 89.81 265 LEU A O 1
ATOM 2069 N N . ARG A 1 266 ? -3.367 0.929 -7.244 1.00 90.75 266 ARG A N 1
ATOM 2070 C CA . ARG A 1 266 ? -4.130 0.532 -6.056 1.00 90.75 266 ARG A CA 1
ATOM 2071 C C . ARG A 1 266 ? -3.563 -0.772 -5.510 1.00 90.75 266 ARG A C 1
ATOM 2073 O O . ARG A 1 266 ? -3.442 -1.737 -6.256 1.00 90.75 266 ARG A O 1
ATOM 2080 N N . HIS A 1 267 ? -3.320 -0.792 -4.207 1.00 89.88 267 HIS A N 1
ATOM 2081 C CA . HIS A 1 267 ? -2.847 -1.949 -3.452 1.00 89.88 267 HIS A CA 1
ATOM 2082 C C . HIS A 1 267 ? -3.757 -2.179 -2.258 1.00 89.88 267 HIS A C 1
ATOM 2084 O O . HIS A 1 267 ? -4.201 -1.214 -1.629 1.00 89.88 267 HIS A O 1
ATOM 2090 N N . GLU A 1 268 ? -4.019 -3.435 -1.930 1.00 91.31 268 GLU A N 1
ATOM 2091 C CA . GLU A 1 268 ? -4.803 -3.802 -0.759 1.00 91.31 268 GLU A CA 1
ATOM 2092 C C . GLU A 1 268 ? -4.004 -4.737 0.140 1.00 91.31 268 GLU A C 1
ATOM 2094 O O . GLU A 1 268 ? -3.380 -5.693 -0.317 1.00 91.31 268 GLU A O 1
ATOM 2099 N N . PHE A 1 269 ? -4.027 -4.434 1.432 1.00 91.69 269 PHE A N 1
ATOM 2100 C CA . PHE A 1 269 ? -3.346 -5.188 2.468 1.00 91.69 269 PHE A CA 1
ATOM 2101 C C . PHE A 1 269 ? -4.333 -5.576 3.562 1.00 91.69 269 PHE A C 1
ATOM 2103 O O . PHE A 1 269 ? -5.237 -4.806 3.899 1.00 91.69 269 PHE A O 1
ATOM 2110 N N . ARG A 1 270 ? -4.128 -6.750 4.151 1.00 91.88 270 ARG A N 1
ATOM 2111 C CA . ARG A 1 270 ? -4.751 -7.155 5.411 1.00 91.88 270 ARG A CA 1
ATOM 2112 C C . ARG A 1 270 ? -3.699 -7.044 6.501 1.00 91.88 270 ARG A C 1
ATOM 2114 O O . ARG A 1 270 ? -2.610 -7.589 6.360 1.00 91.88 270 ARG A O 1
ATOM 2121 N N . LEU A 1 271 ? -4.004 -6.270 7.533 1.00 93.94 271 LEU A N 1
ATOM 2122 C CA . LEU A 1 271 ? -3.159 -6.097 8.704 1.00 93.94 271 LEU A CA 1
ATOM 2123 C C . LEU A 1 271 ? -3.757 -6.968 9.803 1.00 93.94 271 LEU A C 1
ATOM 2125 O O . LEU A 1 271 ? -4.799 -6.616 10.365 1.00 93.94 271 LEU A O 1
ATOM 2129 N N . GLY A 1 272 ? -3.111 -8.097 10.065 1.00 90.12 272 GLY A N 1
ATOM 2130 C CA . GLY A 1 272 ? -3.598 -9.143 10.950 1.00 90.12 272 GLY A CA 1
ATOM 2131 C C . GLY A 1 272 ? -4.482 -10.173 10.258 1.00 90.12 272 GLY A C 1
ATOM 2132 O O . GLY A 1 272 ? -4.639 -10.172 9.034 1.00 90.12 272 GLY A O 1
ATOM 2133 N N . GLY A 1 273 ? -5.106 -11.021 11.075 1.00 79.19 273 GLY A N 1
ATOM 2134 C CA . GLY A 1 273 ? -6.022 -12.075 10.635 1.00 79.19 273 GLY A CA 1
ATOM 2135 C C . GLY A 1 273 ? -5.363 -13.207 9.838 1.00 79.19 273 GLY A C 1
ATOM 2136 O O . GLY A 1 273 ? -4.148 -13.286 9.705 1.00 79.19 273 GLY A O 1
ATOM 2137 N N . ARG A 1 274 ? -6.176 -14.144 9.335 1.00 67.38 274 ARG A N 1
ATOM 2138 C CA . ARG A 1 274 ? -5.669 -15.248 8.503 1.00 67.38 274 ARG A CA 1
ATOM 2139 C C . ARG A 1 274 ? -5.331 -14.755 7.085 1.00 67.38 274 ARG A C 1
ATOM 2141 O O . ARG A 1 274 ? -5.993 -13.824 6.608 1.00 67.38 274 ARG A O 1
ATOM 2148 N N . PRO A 1 275 ? -4.368 -15.393 6.392 1.00 59.03 275 PRO A N 1
ATOM 2149 C CA . PRO A 1 275 ? -4.076 -15.099 4.992 1.00 59.03 275 PRO A CA 1
ATOM 2150 C C . PRO A 1 275 ? -5.332 -15.185 4.107 1.00 59.03 275 PRO A C 1
ATOM 2152 O O . PRO A 1 275 ? -6.288 -15.890 4.422 1.00 59.03 275 PRO A O 1
ATOM 2155 N N . TRP A 1 276 ? -5.320 -14.530 2.945 1.00 56.75 276 TRP A N 1
ATOM 2156 C CA . TRP A 1 276 ? -6.302 -14.685 1.862 1.00 56.75 276 TRP A CA 1
ATOM 2157 C C . TRP A 1 276 ? -6.489 -16.151 1.446 1.00 56.75 276 TRP A C 1
ATOM 2159 O O . TRP A 1 276 ? -7.507 -16.489 0.847 1.00 56.75 276 TRP A O 1
ATOM 2169 N N . ARG A 1 277 ? -5.528 -17.018 1.781 1.00 43.84 277 ARG A N 1
ATOM 2170 C CA . ARG A 1 277 ? -5.595 -18.462 1.588 1.00 43.84 277 ARG A CA 1
ATOM 2171 C C . ARG A 1 277 ? -6.144 -19.156 2.833 1.00 43.84 277 ARG A C 1
ATOM 2173 O O . ARG A 1 277 ? -5.414 -19.373 3.791 1.00 43.84 277 ARG A O 1
ATOM 2180 N N . ASP A 1 278 ? -7.416 -19.522 2.744 1.00 32.25 278 ASP A N 1
ATOM 2181 C CA . ASP A 1 278 ? -7.943 -20.801 3.232 1.00 32.25 278 ASP A CA 1
ATOM 2182 C C . ASP A 1 278 ? -9.275 -21.084 2.504 1.00 32.25 278 ASP A C 1
ATOM 2184 O O . ASP A 1 278 ? -10.352 -20.800 3.030 1.00 32.25 278 ASP A O 1
ATOM 2188 N N . PRO A 1 279 ? -9.257 -21.599 1.261 1.00 33.69 279 PRO A N 1
ATOM 2189 C CA . PRO A 1 279 ? -10.315 -22.474 0.805 1.00 33.69 279 PRO A CA 1
ATOM 2190 C C . PRO A 1 279 ? -9.904 -23.897 1.194 1.00 33.69 279 PRO A C 1
ATOM 2192 O O . PRO A 1 279 ? -9.054 -24.507 0.546 1.00 33.69 279 PRO A O 1
ATOM 2195 N N . THR A 1 280 ? -10.461 -24.392 2.297 1.00 32.25 280 THR A N 1
ATOM 2196 C CA . THR A 1 280 ? -10.641 -25.841 2.471 1.00 32.25 280 THR A CA 1
ATOM 2197 C C . THR A 1 280 ? -11.389 -26.422 1.283 1.00 32.25 280 THR A C 1
ATOM 2199 O O . THR A 1 280 ? -12.391 -25.778 0.889 1.00 32.25 280 THR A O 1
#